Protein AF-A0A1I5SCA5-F1 (afdb_monomer)

Solvent-accessible surface area (backbone atoms only — not comparable to full-atom values): 15812 Å² total; per-residue (Å²): 121,38,70,79,54,77,90,58,50,57,55,43,72,54,72,35,54,29,34,44,37,32,45,42,98,88,68,48,79,46,74,46,78,41,64,48,38,68,60,88,77,27,44,28,36,71,48,45,63,88,39,69,65,47,54,22,43,76,77,39,38,58,36,37,37,44,32,44,37,82,78,40,80,73,24,34,42,39,35,38,28,34,55,79,47,76,39,56,78,64,22,67,62,51,41,18,55,48,24,32,65,67,71,69,34,81,59,53,85,83,76,57,94,88,70,49,47,26,33,41,32,26,43,34,60,42,66,48,71,42,61,81,68,89,81,68,89,81,63,86,66,78,43,66,64,43,56,48,38,32,50,50,39,52,52,51,50,54,49,40,53,46,24,56,55,72,60,36,54,69,68,32,52,61,44,40,29,72,74,17,35,41,34,25,86,48,53,55,92,88,50,69,54,64,37,66,19,40,67,49,50,41,65,34,48,68,55,31,62,78,40,35,46,56,72,49,73,44,79,72,44,81,44,80,51,95,52,36,37,34,38,40,34,39,32,32,42,33,32,25,27,61,92,75,67,40,69,32,75,44,57,37,38,38,42,41,32,38,53,99,90,22,34,44,34,40,34,46,44,48,53,54,66,55,49,31,59,50,52,70,35,67,69,53,42,29,71,32,44,63,50,77,90,131

Mean predicted aligned error: 13.61 Å

Structure (mmCIF, N/CA/C/O backbone):
data_AF-A0A1I5SCA5-F1
#
_entry.id   AF-A0A1I5SCA5-F1
#
loop_
_atom_site.group_PDB
_atom_site.id
_atom_site.type_symbol
_atom_site.label_atom_id
_atom_site.label_alt_id
_atom_site.label_comp_id
_atom_site.label_asym_id
_atom_site.label_entity_id
_atom_site.label_seq_id
_atom_site.pdbx_PDB_ins_code
_atom_site.Cartn_x
_atom_site.Cartn_y
_atom_site.Cartn_z
_atom_site.occupancy
_atom_site.B_iso_or_equiv
_atom_site.auth_seq_id
_atom_site.auth_comp_id
_atom_site.auth_asym_id
_atom_site.auth_atom_id
_atom_site.pdbx_PDB_model_num
ATOM 1 N N . MET A 1 1 ? -29.541 -2.256 27.639 1.00 68.44 1 MET A N 1
ATOM 2 C CA . MET A 1 1 ? -28.320 -2.692 26.936 1.00 68.44 1 MET A CA 1
ATOM 3 C C . MET A 1 1 ? -28.472 -2.230 25.507 1.00 68.44 1 MET A C 1
ATOM 5 O O . MET A 1 1 ? -29.533 -2.470 24.946 1.00 68.44 1 MET A O 1
ATOM 9 N N . ALA A 1 2 ? -27.498 -1.493 24.984 1.00 86.50 2 ALA A N 1
ATOM 10 C CA . ALA A 1 2 ? -27.467 -1.186 23.560 1.00 86.50 2 ALA A CA 1
ATOM 11 C C . ALA A 1 2 ? -26.870 -2.394 22.829 1.00 86.50 2 ALA A C 1
ATOM 13 O O . ALA A 1 2 ? -25.982 -3.054 23.367 1.00 86.50 2 ALA A O 1
ATOM 14 N N . THR A 1 3 ? -27.375 -2.701 21.643 1.00 91.69 3 THR A N 1
ATOM 15 C CA . THR A 1 3 ? -26.833 -3.756 20.784 1.00 91.69 3 THR A CA 1
ATOM 16 C C . THR A 1 3 ? -25.873 -3.146 19.773 1.00 91.69 3 THR A C 1
ATOM 18 O O . THR A 1 3 ? -25.995 -1.974 19.410 1.00 91.69 3 THR A O 1
ATOM 21 N N . ILE A 1 4 ? -24.890 -3.929 19.336 1.00 95.62 4 ILE A N 1
ATOM 22 C CA . ILE A 1 4 ? -24.074 -3.558 18.181 1.00 95.62 4 ILE A CA 1
ATOM 23 C C . ILE A 1 4 ? -24.949 -3.740 16.933 1.00 95.62 4 ILE A C 1
ATOM 25 O O . ILE A 1 4 ? -25.467 -4.845 16.762 1.00 95.62 4 ILE A O 1
ATOM 29 N N . PRO A 1 5 ? -25.139 -2.706 16.090 1.00 93.50 5 PRO A N 1
ATOM 30 C CA . PRO A 1 5 ? -25.879 -2.840 14.838 1.00 93.50 5 PRO A CA 1
ATOM 31 C C . PRO A 1 5 ? -25.279 -3.931 13.954 1.00 93.50 5 PRO A C 1
ATOM 33 O O . PRO A 1 5 ? -24.052 -4.051 13.887 1.00 93.50 5 PRO A O 1
ATOM 36 N N . ASP A 1 6 ? -26.121 -4.695 13.259 1.00 91.62 6 ASP A N 1
ATOM 37 C CA . ASP A 1 6 ? -25.667 -5.788 12.394 1.00 91.62 6 ASP A CA 1
ATOM 38 C C . ASP A 1 6 ? -24.714 -5.280 11.307 1.00 91.62 6 ASP A C 1
ATOM 40 O O . ASP A 1 6 ? -23.665 -5.888 11.082 1.00 91.62 6 ASP A O 1
ATOM 44 N N . GLU A 1 7 ? -24.992 -4.107 10.721 1.00 90.00 7 GLU A N 1
ATOM 45 C CA . GLU A 1 7 ? -24.097 -3.484 9.744 1.00 90.00 7 GLU A CA 1
ATOM 46 C C . GLU A 1 7 ? -22.702 -3.156 10.301 1.00 90.00 7 GLU A C 1
ATOM 48 O O . GLU A 1 7 ? -21.738 -3.137 9.539 1.00 90.00 7 GLU A O 1
ATOM 53 N N . ALA A 1 8 ? -22.553 -2.965 11.615 1.00 93.19 8 ALA A N 1
ATOM 54 C CA . ALA A 1 8 ? -21.287 -2.623 12.262 1.00 93.19 8 ALA A CA 1
ATOM 55 C C . ALA A 1 8 ? -20.494 -3.850 12.747 1.00 93.19 8 ALA A C 1
ATOM 57 O O . ALA A 1 8 ? -19.336 -3.715 13.153 1.00 93.19 8 ALA A O 1
ATOM 58 N N . ARG A 1 9 ? -21.086 -5.056 12.731 1.00 93.88 9 ARG A N 1
ATOM 59 C CA . ARG A 1 9 ? -20.446 -6.272 13.274 1.00 93.88 9 ARG A CA 1
ATOM 60 C C . ARG A 1 9 ? -19.176 -6.661 12.522 1.00 93.88 9 ARG A C 1
ATOM 62 O O . ARG A 1 9 ? -18.238 -7.154 13.146 1.00 93.88 9 ARG A O 1
ATOM 69 N N . HIS A 1 10 ? -19.102 -6.356 11.226 1.00 91.81 10 HIS A N 1
ATOM 70 C CA . HIS A 1 10 ? -17.929 -6.647 10.397 1.00 91.81 10 HIS A CA 1
ATOM 71 C C . HIS A 1 10 ? -16.639 -5.984 10.921 1.00 91.81 10 HIS A C 1
ATOM 73 O O . HIS A 1 10 ? -15.555 -6.542 10.756 1.00 91.81 10 HIS A O 1
ATOM 79 N N . LEU A 1 11 ? -16.742 -4.848 11.628 1.00 93.38 11 LEU A N 1
ATOM 80 C CA . LEU A 1 11 ? -15.593 -4.172 12.245 1.00 93.38 11 LEU A CA 1
ATOM 81 C C . LEU A 1 11 ? -14.925 -5.026 13.338 1.00 93.38 11 LEU A C 1
ATOM 83 O O . LEU A 1 11 ? -13.740 -4.878 13.621 1.00 93.38 11 LEU A O 1
ATOM 87 N N . PHE A 1 12 ? -15.671 -5.950 13.951 1.00 95.50 12 PHE A N 1
ATOM 88 C CA . PHE A 1 12 ? -15.136 -6.899 14.927 1.00 95.50 12 PHE A CA 1
ATOM 89 C C . PHE A 1 12 ? -14.616 -8.183 14.287 1.00 95.50 12 PHE A C 1
ATOM 91 O O . PHE A 1 12 ? -13.949 -8.950 14.975 1.00 95.50 12 PHE A O 1
ATOM 98 N N . GLU A 1 13 ? -14.930 -8.450 13.020 1.00 91.31 13 GLU A N 1
ATOM 99 C CA . GLU A 1 13 ? -14.493 -9.634 12.265 1.00 91.31 13 GLU A CA 1
ATOM 100 C C . GLU A 1 13 ? -13.224 -9.353 11.452 1.00 91.31 13 GLU A C 1
ATOM 102 O O . GLU A 1 13 ? -12.434 -10.262 11.191 1.00 91.31 13 GLU A O 1
ATOM 107 N N . GLY A 1 14 ? -13.012 -8.086 11.091 1.00 87.69 14 GLY A N 1
ATOM 108 C CA . GLY A 1 14 ? -11.823 -7.607 10.408 1.00 87.69 14 GLY A CA 1
ATOM 109 C C . GLY A 1 14 ? -10.576 -7.511 11.295 1.00 87.69 14 GLY A C 1
ATOM 110 O O . GLY A 1 14 ? -10.443 -8.121 12.362 1.00 87.69 14 GLY A O 1
ATOM 111 N N . ARG A 1 15 ? -9.620 -6.715 10.808 1.00 92.19 15 ARG A N 1
ATOM 112 C CA . ARG A 1 15 ? -8.352 -6.398 11.490 1.00 92.19 15 ARG A CA 1
ATOM 113 C C . ARG A 1 15 ? -8.323 -4.960 12.005 1.00 92.19 15 ARG A C 1
ATOM 115 O O . ARG A 1 15 ? -7.248 -4.402 12.220 1.00 92.19 15 ARG A O 1
ATOM 122 N N . ASP A 1 16 ? -9.497 -4.374 12.204 1.00 92.00 16 ASP A N 1
ATOM 123 C CA . ASP A 1 16 ? -9.632 -3.019 12.712 1.00 92.00 16 ASP A CA 1
ATOM 124 C C . ASP A 1 16 ? -9.203 -2.959 14.178 1.00 92.00 16 ASP A C 1
ATOM 126 O O . ASP A 1 16 ? -9.475 -3.857 14.985 1.00 92.00 16 ASP A O 1
ATOM 130 N N . PHE A 1 17 ? -8.467 -1.906 14.521 1.00 96.12 17 PHE A N 1
ATOM 131 C CA . PHE A 1 17 ? -8.053 -1.647 15.892 1.00 96.12 17 PHE A CA 1
ATOM 132 C C . PHE A 1 17 ? -9.093 -0.772 16.578 1.00 96.12 17 PHE A C 1
ATOM 134 O O . PHE A 1 17 ? -9.563 0.222 16.023 1.00 96.12 17 PHE A O 1
ATOM 141 N N . ALA A 1 18 ? -9.380 -1.095 17.834 1.00 97.62 18 ALA A N 1
ATOM 142 C CA . ALA A 1 18 ? -10.150 -0.220 18.699 1.00 97.62 18 ALA A CA 1
ATOM 143 C C . ALA A 1 18 ? -9.234 0.525 19.666 1.00 97.62 18 ALA A C 1
ATOM 145 O O . ALA A 1 18 ? -8.185 0.031 20.076 1.00 97.62 18 ALA A O 1
ATOM 146 N N . HIS A 1 19 ? -9.666 1.703 20.088 1.00 98.31 19 HIS A N 1
ATOM 147 C CA . HIS A 1 19 ? -9.048 2.490 21.141 1.00 98.31 19 HIS A CA 1
ATOM 148 C C . HIS A 1 19 ? -9.942 2.430 22.366 1.00 98.31 19 HIS A C 1
ATOM 150 O O . HIS A 1 19 ? -11.102 2.829 22.308 1.00 98.31 19 HIS A O 1
ATOM 156 N N . VAL A 1 20 ? -9.394 1.943 23.474 1.00 98.38 20 VAL A N 1
ATOM 157 C CA . VAL A 1 20 ? -10.107 1.846 24.747 1.00 98.38 20 VAL A CA 1
ATOM 158 C C . VAL A 1 20 ? -9.651 2.983 25.646 1.00 98.38 20 VAL A C 1
ATOM 160 O O . VAL A 1 20 ? -8.456 3.108 25.931 1.00 98.38 20 VAL A O 1
ATOM 163 N N . ALA A 1 21 ? -10.610 3.794 26.083 1.00 98.50 21 ALA A N 1
ATOM 164 C CA . ALA A 1 21 ? -10.439 4.858 27.054 1.00 98.50 21 ALA A CA 1
ATOM 165 C C . ALA A 1 21 ? -10.917 4.395 28.438 1.00 98.50 21 ALA A C 1
ATOM 167 O O . ALA A 1 21 ? -12.042 3.920 28.592 1.00 98.50 21 ALA A O 1
ATOM 168 N N . THR A 1 22 ? -10.053 4.548 29.440 1.00 98.44 22 THR A N 1
ATOM 169 C CA . THR A 1 22 ? -10.298 4.209 30.849 1.00 98.44 22 THR A CA 1
ATOM 170 C C . THR A 1 22 ? -9.991 5.407 31.746 1.00 98.44 22 THR A C 1
ATOM 172 O O . THR A 1 22 ? -9.340 6.363 31.316 1.00 98.44 22 THR A O 1
ATOM 175 N N . VAL A 1 23 ? -10.446 5.369 32.999 1.00 98.12 23 VAL A N 1
ATOM 176 C CA . VAL A 1 23 ? -10.264 6.466 33.963 1.00 98.12 23 VAL A CA 1
ATOM 177 C C . VAL A 1 23 ? -9.224 6.077 35.013 1.00 98.12 23 VAL A C 1
ATOM 179 O O . VAL A 1 23 ? -9.366 5.066 35.697 1.00 98.12 23 VAL A O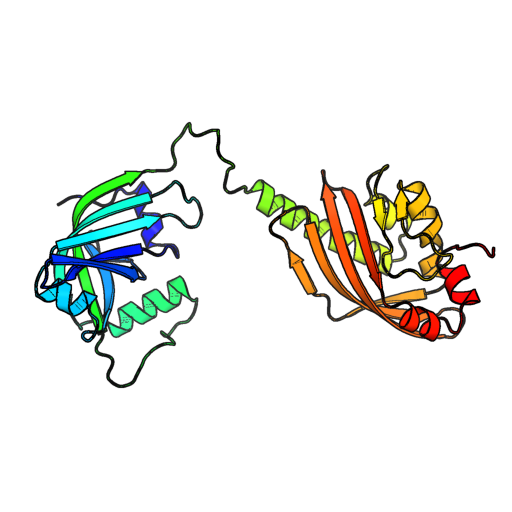 1
ATOM 182 N N . ASN A 1 24 ? -8.172 6.883 35.146 1.00 97.50 24 ASN A N 1
ATOM 183 C CA . ASN A 1 24 ? -7.164 6.737 36.193 1.00 97.50 24 ASN A CA 1
ATOM 184 C C . ASN A 1 24 ? -7.744 7.119 37.572 1.00 97.50 24 ASN A C 1
ATOM 186 O O . ASN A 1 24 ? -8.685 7.911 37.638 1.00 97.50 24 ASN A O 1
ATOM 190 N N . PRO A 1 25 ? -7.140 6.677 38.695 1.00 95.75 25 PRO A N 1
ATOM 191 C CA . PRO A 1 25 ? -7.613 7.025 40.043 1.00 95.75 25 PRO A CA 1
ATOM 192 C C . PRO A 1 25 ? -7.716 8.532 40.335 1.00 95.75 25 PRO A C 1
ATOM 194 O O . PRO A 1 25 ? -8.525 8.945 41.157 1.00 95.75 25 PRO A O 1
ATOM 197 N N . ASN A 1 26 ? -6.917 9.363 39.657 1.00 95.75 26 ASN A N 1
ATOM 198 C CA . ASN A 1 26 ? -6.959 10.825 39.776 1.00 95.75 26 ASN A CA 1
ATOM 199 C C . ASN A 1 26 ? -7.998 11.497 38.850 1.00 95.75 26 ASN A C 1
ATOM 201 O O . ASN A 1 26 ? -7.986 12.717 38.717 1.00 95.75 26 ASN A O 1
ATOM 205 N N . GLY A 1 27 ? -8.839 10.719 38.162 1.00 96.00 27 GLY A N 1
ATOM 206 C CA . GLY A 1 27 ? -9.860 11.199 37.226 1.00 96.00 27 GLY A CA 1
ATOM 207 C C . GLY A 1 27 ? -9.367 11.482 35.802 1.00 96.00 27 GLY A C 1
ATOM 208 O O . GLY A 1 27 ? -10.191 11.698 34.917 1.00 96.00 27 GLY A O 1
ATOM 209 N N . SER A 1 28 ? -8.055 11.459 35.538 1.00 96.75 28 SER A N 1
ATOM 210 C CA . SER A 1 28 ? -7.531 11.634 34.173 1.00 96.75 28 SER A CA 1
ATOM 211 C C . SER A 1 28 ? -7.851 10.435 33.276 1.00 96.75 28 SER A C 1
ATOM 213 O O . SER A 1 28 ? -7.973 9.305 33.745 1.00 96.75 28 SER A O 1
ATOM 215 N N . THR A 1 29 ? -7.958 10.663 31.969 1.00 96.88 29 THR A N 1
ATOM 216 C CA . THR A 1 29 ? -8.239 9.601 30.995 1.00 96.88 29 THR A CA 1
ATOM 217 C C . THR A 1 29 ? -6.949 8.958 30.493 1.00 96.88 29 THR A C 1
ATOM 219 O O . THR A 1 29 ? -5.974 9.642 30.189 1.00 96.88 29 THR A O 1
ATOM 222 N N . GLN A 1 30 ? -6.955 7.634 30.362 1.00 97.75 30 GLN A N 1
ATOM 223 C CA . GLN A 1 30 ? -5.922 6.857 29.685 1.00 97.75 30 GLN A CA 1
ATOM 224 C C . GLN A 1 30 ? -6.537 6.211 28.448 1.00 97.75 30 GLN A C 1
ATOM 226 O O . GLN A 1 30 ? -7.591 5.592 28.544 1.00 97.75 30 GLN A O 1
ATOM 231 N N . VAL A 1 31 ? -5.879 6.337 27.296 1.00 98.25 31 VAL A N 1
ATOM 232 C CA . VAL A 1 31 ? -6.328 5.726 26.038 1.00 98.25 31 VAL A CA 1
ATOM 233 C C . VAL A 1 31 ? -5.239 4.803 25.517 1.00 98.25 31 VAL A C 1
ATOM 235 O O . VAL A 1 31 ? -4.051 5.107 25.622 1.00 98.25 31 VAL A O 1
ATOM 238 N N . SER A 1 32 ? -5.627 3.651 24.977 1.00 97.44 32 SER A N 1
ATOM 239 C CA . SER A 1 32 ? -4.681 2.735 24.335 1.00 97.44 32 SER A CA 1
ATOM 240 C C . SER A 1 32 ? -5.349 1.866 23.269 1.00 97.44 32 SER A C 1
ATOM 242 O O . SER A 1 32 ? -6.500 1.470 23.469 1.00 97.44 32 SER A O 1
ATOM 244 N N . PRO A 1 33 ? -4.638 1.529 22.177 1.00 97.50 33 PRO A N 1
ATOM 245 C CA . PRO A 1 33 ? -5.155 0.624 21.157 1.00 97.50 33 PRO A CA 1
ATOM 246 C C . PRO A 1 33 ? -5.242 -0.821 21.677 1.00 97.50 33 PRO A C 1
ATOM 248 O O . PRO A 1 33 ? -4.469 -1.228 22.556 1.00 97.50 33 PRO A O 1
ATOM 251 N N . VAL A 1 34 ? -6.191 -1.589 21.139 1.00 97.62 34 VAL A N 1
ATOM 252 C CA . VAL A 1 34 ? -6.426 -3.012 21.418 1.00 97.62 34 VAL A CA 1
ATOM 253 C C . VAL A 1 34 ? -6.919 -3.745 20.168 1.00 97.62 34 VAL A C 1
ATOM 255 O O . VAL A 1 34 ? -7.531 -3.155 19.277 1.00 97.62 34 VAL A O 1
ATOM 258 N N . TRP A 1 35 ? -6.701 -5.057 20.149 1.00 98.00 35 TRP A N 1
ATOM 259 C CA . TRP A 1 35 ? -7.487 -5.984 19.335 1.00 98.00 35 TRP A CA 1
ATOM 260 C C . TRP A 1 35 ? -8.809 -6.278 20.037 1.00 98.00 35 TRP A C 1
ATOM 262 O O . TRP A 1 35 ? -8.826 -6.430 21.261 1.00 98.00 35 TRP A O 1
ATOM 272 N N . ILE A 1 36 ? -9.902 -6.348 19.282 1.00 97.56 36 ILE A N 1
ATOM 273 C CA . ILE A 1 36 ? -11.258 -6.342 19.842 1.00 97.56 36 ILE A CA 1
ATOM 274 C C . ILE A 1 36 ? -12.158 -7.349 19.141 1.00 97.56 36 ILE A C 1
ATOM 276 O O . ILE A 1 36 ? -12.110 -7.466 17.929 1.00 97.56 36 ILE A O 1
ATOM 280 N N . ALA A 1 37 ? -13.001 -8.068 19.865 1.00 97.44 37 ALA A N 1
ATOM 281 C CA . ALA A 1 37 ? -13.933 -9.035 19.291 1.00 97.44 37 ALA A CA 1
ATOM 282 C C . ALA A 1 37 ? -15.314 -8.925 19.947 1.00 97.44 37 ALA A C 1
ATOM 284 O O . ALA A 1 37 ? -15.534 -8.081 20.821 1.00 97.44 37 ALA A O 1
ATOM 285 N N . LEU A 1 38 ? -16.232 -9.791 19.520 1.00 96.81 38 LEU A N 1
ATOM 286 C CA . LEU A 1 38 ? -17.532 -9.990 20.151 1.00 96.81 38 LEU A CA 1
ATOM 287 C C . LEU A 1 38 ? -17.603 -11.381 20.791 1.00 96.81 38 LEU A C 1
ATOM 289 O O . LEU A 1 38 ? -17.150 -12.360 20.203 1.00 96.81 38 LEU A O 1
ATOM 293 N N . ASP A 1 39 ? -18.204 -11.446 21.976 1.00 95.31 39 ASP A N 1
ATOM 294 C CA . ASP A 1 39 ? -18.666 -12.665 22.649 1.00 95.31 39 ASP A CA 1
ATOM 295 C C . ASP A 1 39 ? -20.189 -12.539 22.813 1.00 95.31 39 ASP A C 1
ATOM 297 O O . ASP A 1 39 ? -20.684 -11.859 23.718 1.00 95.31 39 ASP A O 1
ATOM 301 N N . GLY A 1 40 ? -20.936 -13.074 21.842 1.00 92.75 40 GLY A N 1
ATOM 302 C CA . GLY A 1 40 ? -22.363 -12.788 21.676 1.00 92.75 40 GLY A CA 1
ATOM 303 C C . GLY A 1 40 ? -22.613 -11.300 21.395 1.00 92.75 40 GLY A C 1
ATOM 304 O O . GLY A 1 40 ? -22.251 -10.793 20.328 1.00 92.75 40 GLY A O 1
ATOM 305 N N . ASP A 1 41 ? -23.214 -10.619 22.374 1.00 92.25 41 ASP A N 1
ATOM 306 C CA . ASP A 1 41 ? -23.489 -9.173 22.361 1.00 92.25 41 ASP A CA 1
ATOM 307 C C . ASP A 1 41 ? -22.518 -8.361 23.239 1.00 92.25 41 ASP A C 1
ATOM 309 O O . ASP A 1 41 ? -22.651 -7.140 23.370 1.00 92.25 41 ASP A O 1
ATOM 313 N N . LEU A 1 42 ? -21.553 -9.027 23.880 1.00 97.50 42 LEU A N 1
ATOM 314 C CA . LEU A 1 42 ? -20.522 -8.368 24.670 1.00 97.50 42 LEU A CA 1
ATOM 315 C C . LEU A 1 42 ? -19.333 -8.019 23.786 1.00 97.50 42 LEU A C 1
ATOM 317 O O . LEU A 1 42 ? -18.867 -8.823 22.981 1.00 97.50 42 LEU A O 1
ATOM 321 N N . VAL A 1 43 ? -18.801 -6.822 23.992 1.00 98.12 43 VAL A N 1
ATOM 322 C CA . VAL A 1 43 ? -17.546 -6.400 23.379 1.00 98.12 43 VAL A CA 1
ATOM 323 C C . VAL A 1 43 ? -16.402 -6.898 24.246 1.00 98.12 43 VAL A C 1
ATOM 325 O O . VAL A 1 43 ? -16.399 -6.661 25.455 1.00 98.12 43 VAL A O 1
ATOM 328 N N . VAL A 1 44 ? -15.430 -7.581 23.646 1.00 98.19 44 VAL A N 1
ATOM 329 C CA . VAL A 1 44 ? -14.326 -8.193 24.387 1.00 98.19 44 VAL A CA 1
ATOM 330 C C . VAL A 1 44 ? -12.968 -7.760 23.864 1.00 98.19 44 VAL A C 1
ATOM 332 O O . VAL A 1 44 ? -12.755 -7.619 22.662 1.00 98.19 44 VAL A O 1
ATOM 335 N N . PHE A 1 45 ? -12.018 -7.585 24.776 1.00 98.38 45 PHE A N 1
ATOM 336 C CA . PHE A 1 45 ? -10.605 -7.483 24.426 1.00 98.38 45 PHE A CA 1
ATOM 337 C C . PHE A 1 45 ? -9.749 -8.249 25.433 1.00 98.38 45 PHE A C 1
ATOM 339 O O . PHE A 1 45 ? -10.124 -8.426 26.593 1.00 98.38 45 PHE A O 1
ATOM 346 N N . ASN A 1 46 ? -8.580 -8.696 24.981 1.00 97.88 46 ASN A N 1
ATOM 347 C CA . ASN A 1 46 ? -7.616 -9.415 25.804 1.00 97.88 46 ASN A CA 1
ATOM 348 C C . ASN A 1 46 ? -6.490 -8.474 26.266 1.00 97.88 46 ASN A C 1
ATOM 350 O O . ASN A 1 46 ? -6.015 -7.632 25.500 1.00 97.88 46 ASN A O 1
ATOM 354 N N . THR A 1 47 ? -6.069 -8.585 27.524 1.00 96.88 47 THR A N 1
ATOM 355 C CA . THR A 1 47 ? -5.047 -7.724 28.143 1.00 96.88 47 THR A CA 1
ATOM 356 C C . THR A 1 47 ? -4.326 -8.457 29.275 1.00 96.88 47 THR A C 1
ATOM 358 O O . THR A 1 47 ? -4.732 -9.547 29.653 1.00 96.88 47 THR A O 1
ATOM 361 N N . ASN A 1 48 ? -3.285 -7.854 29.856 1.00 96.00 48 ASN A N 1
ATOM 362 C CA . ASN A 1 48 ? -2.566 -8.410 31.011 1.00 96.00 48 ASN A CA 1
ATOM 363 C C . ASN A 1 48 ? -2.983 -7.719 32.323 1.00 96.00 48 ASN A C 1
ATOM 365 O O . ASN A 1 48 ? -3.204 -6.504 32.340 1.00 96.00 48 ASN A O 1
ATOM 369 N N . GLU A 1 49 ? -3.000 -8.454 33.439 1.00 92.94 49 GLU A N 1
ATOM 370 C CA . GLU A 1 49 ? -3.343 -7.953 34.790 1.00 92.94 49 GLU A CA 1
ATOM 371 C C . GLU A 1 49 ? -2.499 -6.754 35.249 1.00 92.94 49 GLU A C 1
ATOM 373 O O . GLU A 1 49 ? -2.980 -5.844 35.923 1.00 92.94 49 GLU A O 1
ATOM 378 N N . GLY A 1 50 ? -1.223 -6.715 34.857 1.00 89.56 50 GLY A N 1
ATOM 379 C CA . GLY A 1 50 ? -0.286 -5.680 35.299 1.00 89.56 50 GLY A CA 1
ATOM 380 C C . GLY A 1 50 ? -0.498 -4.294 34.678 1.00 89.56 50 GLY A C 1
ATOM 381 O O . GLY A 1 50 ? 0.065 -3.315 35.180 1.00 89.56 50 GLY A O 1
ATOM 382 N N . LEU A 1 51 ? -1.284 -4.187 33.599 1.00 94.38 51 LEU A N 1
ATOM 383 C CA . LEU A 1 51 ? -1.406 -2.956 32.815 1.00 94.38 51 LEU A CA 1
ATOM 384 C C . LEU A 1 51 ? -2.307 -1.911 33.484 1.00 94.38 51 LEU A C 1
ATOM 386 O O . LEU A 1 51 ? -3.274 -2.233 34.171 1.00 94.38 51 LEU A O 1
ATOM 390 N N . VAL A 1 52 ? -2.012 -0.633 33.220 1.00 96.25 52 VAL A N 1
ATOM 391 C CA . VAL A 1 52 ? -2.768 0.516 33.755 1.00 96.25 52 VAL A CA 1
ATOM 392 C C . VAL A 1 52 ? -4.260 0.395 33.445 1.00 96.25 52 VAL A C 1
ATOM 394 O O . VAL A 1 52 ? -5.068 0.506 34.358 1.00 96.25 52 VAL A O 1
ATOM 397 N N . LYS A 1 53 ? -4.627 0.071 32.196 1.00 96.38 53 LYS A N 1
ATOM 398 C CA . LYS A 1 53 ? -6.033 -0.105 31.793 1.00 96.38 53 LYS 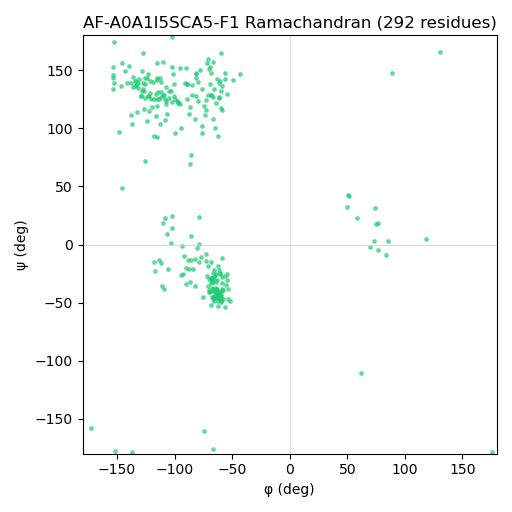A CA 1
ATOM 399 C C . LYS A 1 53 ? -6.750 -1.180 32.619 1.00 96.38 53 LYS A C 1
ATOM 401 O O . LYS A 1 53 ? -7.886 -0.984 33.020 1.00 96.38 53 LYS A O 1
ATOM 406 N N . THR A 1 54 ? -6.071 -2.284 32.929 1.00 96.69 54 THR A N 1
ATOM 407 C CA . THR A 1 54 ? -6.625 -3.399 33.708 1.00 96.69 54 THR A CA 1
ATOM 408 C C . THR A 1 54 ? -6.891 -2.967 35.149 1.00 96.69 54 THR A C 1
ATOM 410 O O . THR A 1 54 ? -7.981 -3.179 35.673 1.00 96.69 54 THR A O 1
ATOM 413 N N . LYS A 1 55 ? -5.933 -2.262 35.763 1.00 96.69 55 LYS A N 1
ATOM 414 C CA . LYS A 1 55 ? -6.088 -1.676 37.104 1.00 96.69 55 LYS A CA 1
ATOM 415 C C . LYS A 1 55 ? -7.190 -0.615 37.146 1.00 96.69 55 LYS A C 1
ATOM 417 O O . LYS A 1 55 ? -7.972 -0.596 38.091 1.00 96.69 55 LYS A O 1
ATOM 422 N N . ASN A 1 56 ? -7.268 0.237 36.124 1.00 98.00 56 ASN A N 1
ATOM 423 C CA . ASN A 1 56 ? -8.316 1.247 35.994 1.00 98.00 56 ASN A CA 1
ATOM 424 C C . ASN A 1 56 ? -9.698 0.589 35.945 1.00 98.00 56 ASN A C 1
ATOM 426 O O . ASN A 1 56 ? -10.557 0.955 36.736 1.00 98.00 56 ASN A O 1
ATOM 430 N N . LEU A 1 57 ? -9.878 -0.431 35.102 1.00 97.81 57 LEU A N 1
ATOM 431 C CA . LEU A 1 57 ? -11.164 -1.113 34.917 1.00 97.81 57 LEU A CA 1
ATOM 432 C C . LEU A 1 57 ? -11.632 -1.905 36.144 1.00 97.81 57 LEU A C 1
ATOM 434 O O . LEU A 1 57 ? -12.832 -2.015 36.379 1.00 97.81 57 LEU A O 1
ATOM 438 N N . ARG A 1 58 ? -10.700 -2.408 36.964 1.00 95.50 58 ARG A N 1
ATOM 439 C CA . ARG A 1 58 ? -11.033 -3.027 38.258 1.00 95.50 58 ARG A CA 1
ATOM 440 C C . ARG A 1 58 ? -11.578 -2.018 39.274 1.00 95.50 58 ARG A C 1
ATOM 442 O O . ARG A 1 58 ? -12.402 -2.389 40.102 1.00 95.50 58 ARG A O 1
ATOM 449 N N . ASN A 1 59 ? -11.123 -0.765 39.218 1.00 95.75 59 ASN A N 1
ATOM 450 C CA . ASN A 1 59 ? -11.556 0.299 40.131 1.00 95.75 59 ASN A CA 1
ATOM 451 C C . ASN A 1 59 ? -12.775 1.072 39.608 1.00 95.75 59 ASN A C 1
ATOM 453 O O . ASN A 1 59 ? -13.599 1.532 40.393 1.00 95.75 59 ASN A O 1
ATOM 457 N N . ASN A 1 60 ? -12.871 1.240 38.291 1.00 97.56 60 ASN A N 1
ATOM 458 C CA . ASN A 1 60 ? -13.958 1.925 37.616 1.00 97.56 60 ASN A CA 1
ATOM 459 C C . ASN A 1 60 ? -14.352 1.131 36.358 1.00 97.56 60 ASN A C 1
ATOM 461 O O . ASN A 1 60 ? -13.573 1.106 35.405 1.00 97.56 60 ASN A O 1
ATOM 465 N N . PRO A 1 61 ? -15.548 0.515 36.321 1.00 97.88 61 PRO A N 1
ATOM 466 C CA . PRO A 1 61 ? -15.968 -0.299 35.186 1.00 97.88 61 PRO A CA 1
ATOM 467 C C . PRO A 1 61 ? -16.320 0.528 33.941 1.00 97.88 61 PRO A C 1
ATOM 469 O O . PRO A 1 61 ? -16.570 -0.068 32.894 1.00 97.88 61 PRO A O 1
ATOM 472 N N . ASP A 1 62 ? -16.377 1.861 34.034 1.00 98.12 62 ASP A N 1
ATOM 473 C CA . ASP A 1 62 ? -16.720 2.733 32.912 1.00 98.12 62 ASP A CA 1
ATOM 474 C C . ASP A 1 62 ? -15.632 2.721 31.841 1.00 98.12 62 ASP A C 1
ATOM 476 O O . ASP A 1 62 ? -14.447 2.956 32.102 1.00 98.12 62 ASP A O 1
ATOM 480 N N . VAL A 1 63 ? -16.060 2.478 30.605 1.00 98.38 63 VAL A N 1
ATOM 481 C CA . VAL A 1 63 ? -15.172 2.376 29.454 1.00 98.38 63 VAL A CA 1
ATOM 482 C C . VAL A 1 63 ? -15.808 3.015 28.228 1.00 98.38 63 VAL A C 1
ATOM 484 O O . VAL A 1 63 ? -17.001 2.851 27.959 1.00 98.38 63 VAL A O 1
ATOM 487 N N . ALA A 1 64 ? -14.995 3.739 27.464 1.00 98.56 64 ALA A N 1
ATOM 488 C CA . ALA A 1 64 ? -15.367 4.205 26.136 1.00 98.56 64 ALA A CA 1
ATOM 489 C C . ALA A 1 64 ? -14.465 3.558 25.083 1.00 98.56 64 ALA A C 1
ATOM 491 O O . ALA A 1 64 ? -13.275 3.343 25.316 1.00 98.56 64 ALA A O 1
ATOM 492 N N . ILE A 1 65 ? -15.040 3.237 23.930 1.00 98.50 65 ILE A N 1
ATOM 493 C CA . ILE A 1 65 ? -14.364 2.579 22.817 1.00 98.50 65 ILE A CA 1
ATOM 494 C C . ILE A 1 65 ? -14.601 3.405 21.560 1.00 98.50 65 ILE A C 1
ATOM 496 O O . ILE A 1 65 ? -15.731 3.807 21.285 1.00 98.50 65 ILE A O 1
ATOM 500 N N . SER A 1 66 ? -13.535 3.637 20.803 1.00 97.69 66 SER A N 1
ATOM 501 C CA . SER A 1 66 ? -13.596 4.194 19.454 1.00 97.69 66 SER A CA 1
ATOM 502 C C . SER A 1 66 ? -12.945 3.226 18.480 1.00 97.69 66 SER A C 1
ATOM 504 O O . SER A 1 66 ? -11.811 2.794 18.700 1.00 97.69 66 SER A O 1
ATOM 506 N N . MET A 1 67 ? -13.659 2.882 17.418 1.00 96.44 67 MET A N 1
ATOM 507 C CA . MET A 1 67 ? -13.175 2.033 16.340 1.00 96.44 67 MET A CA 1
ATOM 508 C C . MET A 1 67 ? -13.507 2.693 15.006 1.00 96.44 67 MET A C 1
ATOM 510 O O . MET A 1 67 ? -14.584 3.264 14.842 1.00 96.44 67 MET A O 1
ATOM 514 N N . ILE A 1 68 ? -12.563 2.637 14.075 1.00 93.25 68 ILE A N 1
ATOM 515 C CA . ILE A 1 68 ? -12.684 3.182 12.722 1.00 93.25 68 ILE A CA 1
ATOM 516 C C . ILE A 1 68 ? -12.331 2.050 11.762 1.00 93.25 68 ILE A C 1
ATOM 518 O O . ILE A 1 68 ? -11.392 1.301 12.040 1.00 93.25 68 ILE A O 1
ATOM 522 N N . SER A 1 69 ? -13.068 1.927 10.658 1.00 88.50 69 SER A N 1
ATOM 523 C CA . SER A 1 69 ? -12.727 0.956 9.619 1.00 88.50 69 SER A CA 1
ATOM 524 C C . SER A 1 69 ? -11.428 1.357 8.923 1.00 88.50 69 SER A C 1
ATOM 526 O O . SER A 1 69 ? -11.285 2.471 8.422 1.00 88.50 69 SER A O 1
ATOM 528 N N . HIS A 1 70 ? -10.483 0.429 8.827 1.00 82.25 70 HIS A N 1
ATOM 529 C CA . HIS A 1 70 ? -9.269 0.585 8.035 1.00 82.25 70 HIS A CA 1
ATOM 530 C C . HIS A 1 70 ? -9.580 0.677 6.533 1.00 82.25 70 HIS A C 1
ATOM 532 O O . HIS A 1 70 ? -8.817 1.279 5.784 1.00 82.25 70 HIS A O 1
ATOM 538 N N . ALA A 1 71 ? -10.683 0.071 6.081 1.00 79.56 71 ALA A N 1
ATOM 539 C CA . ALA A 1 71 ? -11.126 0.133 4.689 1.00 79.56 71 ALA A CA 1
ATOM 540 C C . ALA A 1 71 ? -11.937 1.399 4.379 1.00 79.56 71 ALA A C 1
ATOM 542 O O . ALA A 1 71 ? -12.059 1.776 3.220 1.00 79.56 71 ALA A O 1
ATOM 543 N N . ASN A 1 72 ? -12.516 2.044 5.394 1.00 79.12 72 ASN A N 1
ATOM 544 C CA . ASN A 1 72 ? -13.232 3.302 5.244 1.00 79.12 72 ASN A CA 1
ATOM 545 C C . ASN A 1 72 ? -13.085 4.158 6.515 1.00 79.12 72 ASN A C 1
ATOM 547 O O . ASN A 1 72 ? -13.881 4.008 7.442 1.00 79.12 72 ASN A O 1
ATOM 551 N N . PRO A 1 73 ? -12.136 5.109 6.553 1.00 83.56 73 PRO A N 1
ATOM 552 C CA . PRO A 1 73 ? -11.912 5.959 7.722 1.00 83.56 73 PRO A CA 1
ATOM 553 C C . PRO A 1 73 ? -13.114 6.813 8.174 1.00 83.56 73 PRO A C 1
ATOM 555 O O . PRO A 1 73 ? -13.067 7.397 9.258 1.00 83.56 73 PRO A O 1
ATOM 558 N N . TYR A 1 74 ? -14.175 6.910 7.364 1.00 79.94 74 TYR A N 1
ATOM 559 C CA . TYR A 1 74 ? -15.421 7.606 7.708 1.00 79.94 74 TYR A CA 1
ATOM 560 C C . TYR A 1 74 ? -16.453 6.705 8.388 1.00 79.94 74 TYR A C 1
ATOM 562 O O . TYR A 1 74 ? -17.340 7.211 9.079 1.00 79.94 74 TYR A O 1
ATOM 570 N N . GLU A 1 75 ? -16.322 5.387 8.236 1.00 90.50 75 GLU A N 1
ATOM 571 C CA . GLU A 1 75 ? -17.102 4.429 9.002 1.00 90.50 75 GLU A CA 1
ATOM 572 C C . GLU A 1 75 ? -16.498 4.277 10.400 1.00 90.50 75 GLU A C 1
ATOM 574 O O . GLU A 1 75 ? -15.318 3.953 10.571 1.00 90.50 75 GLU A O 1
ATOM 579 N N . SER A 1 76 ? -17.319 4.517 11.422 1.00 93.06 76 SER A N 1
ATOM 580 C CA . SER A 1 76 ? -16.866 4.483 12.810 1.00 93.06 76 SER A CA 1
ATOM 581 C C . SER A 1 76 ? -17.912 3.914 13.750 1.00 93.06 76 SER A C 1
ATOM 583 O O . SER A 1 76 ? -19.117 4.071 13.559 1.00 93.06 76 SER A O 1
ATOM 585 N N . LEU A 1 77 ? -17.428 3.272 14.807 1.00 96.69 77 LEU A N 1
ATOM 586 C CA . LEU A 1 77 ? -18.237 2.736 15.883 1.00 96.69 77 LEU A CA 1
ATOM 587 C C . LEU A 1 77 ? -17.720 3.274 17.214 1.00 96.69 77 LEU A C 1
ATOM 589 O O . LEU A 1 77 ? -16.590 3.004 17.627 1.00 96.69 77 LEU A O 1
ATOM 593 N N . LEU A 1 78 ? -18.570 4.042 17.886 1.00 97.94 78 LEU A N 1
ATOM 594 C CA . LEU A 1 78 ? -18.308 4.616 19.197 1.00 97.94 78 LEU A CA 1
ATOM 595 C C . LEU A 1 78 ? -19.191 3.921 20.226 1.00 97.94 78 LEU A C 1
ATOM 597 O O . LEU A 1 78 ? -20.408 3.833 20.060 1.00 97.94 78 LEU A O 1
ATOM 601 N N . ILE A 1 79 ? -18.584 3.440 21.304 1.00 98.50 79 ILE A N 1
ATOM 602 C CA . ILE A 1 79 ? -19.285 2.693 22.347 1.00 98.50 79 ILE A CA 1
ATOM 603 C C . ILE A 1 79 ? -18.969 3.319 23.696 1.00 98.50 79 ILE A C 1
ATOM 605 O O . ILE A 1 79 ? -17.811 3.550 24.029 1.00 98.50 79 ILE A O 1
ATOM 609 N N . GLN A 1 80 ? -20.002 3.558 24.494 1.00 98.50 80 GLN A N 1
ATOM 610 C CA . GLN A 1 80 ? -19.877 3.759 25.935 1.00 98.50 80 GLN A CA 1
ATOM 611 C C . GLN A 1 80 ? -20.467 2.527 26.608 1.00 98.50 80 GLN A C 1
ATOM 613 O O . GLN A 1 80 ? -21.580 2.115 26.274 1.00 98.50 80 GLN A O 1
ATOM 618 N N . GLY A 1 81 ? -19.729 1.912 27.523 1.00 98.12 81 GLY A N 1
ATOM 619 C CA . GLY A 1 81 ? -20.154 0.679 28.168 1.00 98.12 81 GLY A CA 1
ATOM 620 C C . GLY A 1 81 ? -19.588 0.521 29.566 1.00 98.12 81 GLY A C 1
ATOM 621 O O . GLY A 1 81 ? -18.863 1.379 30.073 1.00 98.12 81 GLY A O 1
ATOM 622 N N . LYS A 1 82 ? -19.921 -0.618 30.172 1.00 98.31 82 LYS A N 1
ATOM 623 C CA . LYS A 1 82 ? -19.386 -1.031 31.467 1.00 98.31 82 LYS A CA 1
ATOM 624 C C . LYS A 1 82 ? -18.770 -2.411 31.372 1.00 98.31 82 LYS A C 1
ATOM 626 O O . LYS A 1 82 ? -19.355 -3.312 30.768 1.00 98.31 82 LYS A O 1
ATOM 631 N N . VAL A 1 83 ? -17.622 -2.586 32.010 1.00 98.50 83 VAL A N 1
ATOM 632 C CA . VAL A 1 83 ? -17.053 -3.911 32.247 1.00 98.50 83 VAL A CA 1
ATOM 633 C C . VAL A 1 83 ? -17.993 -4.687 33.162 1.00 98.50 83 VAL A C 1
ATOM 635 O O . VAL A 1 83 ? -18.310 -4.240 34.263 1.00 98.50 83 VAL A O 1
ATOM 638 N N . VAL A 1 84 ? -18.463 -5.834 32.681 1.00 98.19 84 VAL A N 1
ATOM 639 C CA . VAL A 1 84 ? -19.352 -6.739 33.427 1.00 98.19 84 VAL A CA 1
ATOM 640 C C . VAL A 1 84 ? -18.624 -7.979 33.924 1.00 98.19 84 VAL A C 1
ATOM 642 O O . VAL A 1 84 ? -19.071 -8.600 34.882 1.00 98.19 84 VAL A O 1
ATOM 645 N N . GLU A 1 85 ? -17.493 -8.313 33.307 1.00 98.06 85 GLU A N 1
ATOM 646 C CA . GLU A 1 85 ? -16.672 -9.455 33.686 1.00 98.06 85 GLU A CA 1
ATOM 647 C C . GLU A 1 85 ? -15.212 -9.216 33.289 1.00 98.06 85 GLU A C 1
ATOM 649 O O . GLU A 1 85 ? -14.918 -8.642 32.237 1.00 98.06 85 GLU A O 1
ATOM 654 N N . MET A 1 86 ? -14.292 -9.681 34.133 1.00 97.88 86 MET A N 1
ATOM 655 C CA . MET A 1 86 ? -12.876 -9.824 33.805 1.00 97.88 86 MET A CA 1
ATOM 656 C C . MET A 1 86 ? -12.436 -11.210 34.255 1.00 97.88 86 MET A C 1
ATOM 658 O O . MET A 1 86 ? -12.436 -11.484 35.456 1.00 97.88 86 MET A O 1
ATOM 662 N N . THR A 1 87 ? -12.078 -12.073 33.309 1.00 97.25 87 THR A N 1
ATOM 663 C CA . THR A 1 87 ? -11.765 -13.481 33.585 1.00 97.25 87 THR A CA 1
ATOM 664 C C . THR A 1 87 ? -10.453 -13.901 32.934 1.00 97.25 87 THR A C 1
ATOM 666 O O . THR A 1 87 ? -10.127 -13.454 31.835 1.00 97.25 87 THR A O 1
ATOM 669 N N . GLY A 1 88 ? -9.683 -14.739 33.630 1.00 96.69 88 GLY A N 1
ATOM 670 C CA . GLY A 1 88 ? -8.509 -15.413 33.067 1.00 96.69 88 GLY A CA 1
ATOM 671 C C . GLY A 1 88 ? -8.859 -16.718 32.346 1.00 96.69 88 GLY A C 1
ATOM 672 O O . GLY A 1 88 ? -8.036 -17.250 31.607 1.00 96.69 88 GLY A O 1
ATOM 673 N N . GLU A 1 89 ? -10.075 -17.234 32.540 1.00 96.75 89 GLU A N 1
ATOM 674 C CA . GLU A 1 89 ? -10.544 -18.441 31.863 1.00 96.75 89 GLU A CA 1
ATOM 675 C C . GLU A 1 89 ? -10.679 -18.181 30.357 1.00 96.75 89 GLU A C 1
ATOM 677 O O . GLU A 1 89 ? -11.292 -17.198 29.940 1.00 96.75 89 GLU A O 1
ATOM 682 N N . GLY A 1 90 ? -10.059 -19.032 29.536 1.00 96.19 90 GLY A N 1
ATOM 683 C CA . GLY A 1 90 ? -10.049 -18.875 28.079 1.00 96.19 90 GLY A CA 1
ATOM 684 C C . GLY A 1 90 ? -9.152 -17.743 27.560 1.00 96.19 90 GLY A C 1
ATOM 685 O O . GLY A 1 90 ? -9.159 -17.455 26.363 1.00 96.19 90 GLY A O 1
ATOM 686 N N . ALA A 1 91 ? -8.411 -17.041 28.427 1.00 97.00 91 ALA A N 1
ATOM 687 C CA . ALA A 1 91 ? -7.664 -15.849 28.028 1.00 97.00 91 ALA A CA 1
ATOM 688 C C . ALA A 1 91 ? -6.432 -16.158 27.162 1.00 97.00 91 ALA A C 1
ATOM 690 O O . ALA A 1 91 ? -6.044 -15.316 26.348 1.00 97.00 91 ALA A O 1
ATOM 691 N N . GLU A 1 92 ? -5.833 -17.341 27.294 1.00 96.50 92 GLU A N 1
ATOM 692 C CA . GLU A 1 92 ? -4.727 -17.771 26.429 1.00 96.50 92 GLU A CA 1
ATOM 693 C C . GLU A 1 92 ? -5.233 -18.181 25.041 1.00 96.50 92 GLU A C 1
ATOM 695 O O . GLU A 1 92 ? -4.720 -17.717 24.024 1.00 96.50 92 GLU A O 1
ATOM 700 N N . GLU A 1 93 ? -6.311 -18.955 24.984 1.00 96.62 93 GLU A N 1
ATOM 701 C CA . GLU A 1 93 ? -6.964 -19.352 23.739 1.00 96.62 93 GLU A CA 1
ATOM 702 C C . GLU A 1 93 ? -7.523 -18.128 23.001 1.00 96.62 93 GLU A C 1
ATOM 704 O O . GLU A 1 93 ? -7.393 -17.998 21.782 1.00 96.62 93 GLU A O 1
ATOM 709 N N . GLY A 1 94 ? -8.098 -17.183 23.748 1.00 96.50 94 GLY A N 1
ATOM 710 C CA . GLY A 1 94 ? -8.645 -15.944 23.212 1.00 96.50 94 GLY A CA 1
ATOM 711 C C . GLY A 1 94 ? -7.585 -15.052 22.565 1.00 96.50 94 GLY A C 1
ATOM 712 O O . GLY A 1 94 ? -7.847 -14.466 21.512 1.00 96.50 94 GLY A O 1
ATOM 713 N N . ILE A 1 95 ? -6.377 -14.946 23.140 1.00 97.38 95 ILE A N 1
ATOM 714 C CA . ILE A 1 95 ? -5.312 -14.182 22.476 1.00 97.38 95 ILE A CA 1
ATOM 715 C C . ILE A 1 95 ? -4.782 -14.903 21.235 1.00 97.38 95 ILE A C 1
ATOM 717 O O . ILE A 1 95 ? -4.492 -14.230 20.248 1.00 97.38 95 ILE A O 1
ATOM 721 N N . ASP A 1 96 ? -4.696 -16.233 21.238 1.00 97.81 96 ASP A N 1
ATOM 722 C CA . ASP A 1 96 ? -4.278 -16.994 20.054 1.00 97.81 96 ASP A CA 1
ATOM 723 C C . ASP A 1 96 ? -5.287 -16.847 18.909 1.00 97.81 96 ASP A C 1
ATOM 725 O O . ASP A 1 96 ? -4.897 -16.592 17.768 1.00 97.81 96 ASP A O 1
ATOM 729 N N . ALA A 1 97 ? -6.588 -16.867 19.211 1.00 96.94 97 ALA A N 1
ATOM 730 C CA . ALA A 1 97 ? -7.634 -16.581 18.232 1.00 96.94 97 ALA A CA 1
ATOM 731 C C . ALA A 1 97 ? -7.499 -15.167 17.631 1.00 96.94 97 ALA A C 1
ATOM 733 O O . ALA A 1 97 ? -7.594 -14.989 16.411 1.00 96.94 97 ALA A O 1
ATOM 734 N N . LEU A 1 98 ? -7.214 -14.157 18.462 1.00 97.31 98 LEU A N 1
ATOM 735 C CA . LEU A 1 98 ? -6.941 -12.801 17.979 1.00 97.31 98 LEU A C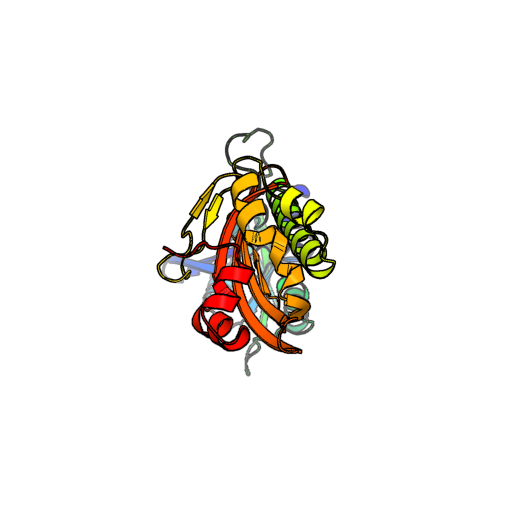A 1
ATOM 736 C C . LEU A 1 98 ? -5.631 -12.734 17.174 1.00 97.31 98 LEU A C 1
ATOM 738 O O . LEU A 1 98 ? -5.598 -12.072 16.140 1.00 97.31 98 LEU A O 1
ATOM 742 N N . ALA A 1 99 ? -4.570 -13.435 17.578 1.00 96.81 99 ALA A N 1
ATOM 743 C CA . ALA A 1 99 ? -3.305 -13.484 16.841 1.00 96.81 99 ALA A CA 1
ATOM 744 C C . ALA A 1 99 ? -3.493 -14.084 15.444 1.00 96.81 99 ALA A C 1
ATOM 746 O O . ALA A 1 99 ? -3.021 -13.517 14.456 1.00 96.81 99 ALA A O 1
ATOM 747 N N . LYS A 1 100 ? -4.270 -15.165 15.338 1.00 96.44 100 LYS A N 1
ATOM 748 C CA . LYS A 1 100 ? -4.630 -15.773 14.057 1.00 96.44 100 LYS A CA 1
ATOM 749 C C . LYS A 1 100 ? -5.364 -14.787 13.166 1.00 96.44 100 LYS A C 1
ATOM 751 O O . LYS A 1 100 ? -5.031 -14.648 11.990 1.00 96.44 100 LYS A O 1
ATOM 756 N N . ARG A 1 101 ? -6.312 -14.041 13.730 1.00 93.81 101 ARG A N 1
ATOM 757 C CA . ARG A 1 101 ? -7.076 -13.052 12.972 1.00 93.81 101 ARG A CA 1
ATOM 758 C C . ARG A 1 101 ? -6.234 -11.859 12.524 1.00 93.81 101 ARG A C 1
ATOM 760 O O . ARG A 1 101 ? -6.249 -11.536 11.339 1.00 93.81 101 ARG A O 1
ATOM 767 N N . TYR A 1 102 ? -5.506 -11.212 13.433 1.00 92.81 102 TYR A N 1
ATOM 768 C CA . TYR A 1 102 ? -4.787 -9.961 13.153 1.00 92.81 102 TYR A CA 1
ATOM 769 C C . TYR A 1 102 ? -3.430 -10.165 12.480 1.00 92.81 102 TYR A C 1
ATOM 771 O O . TYR A 1 102 ? -3.043 -9.351 11.646 1.00 92.81 102 TYR A O 1
ATOM 779 N N . LEU A 1 103 ? -2.710 -11.233 12.825 1.00 90.38 103 LEU A N 1
ATOM 780 C CA . LEU A 1 103 ? -1.344 -11.484 12.357 1.00 90.38 103 LEU A CA 1
ATOM 781 C C . LEU A 1 103 ? -1.234 -12.686 11.412 1.00 90.38 103 LEU A C 1
ATOM 783 O O . LEU A 1 103 ? -0.222 -12.819 10.732 1.00 90.38 103 LEU A O 1
ATOM 787 N N . GLY A 1 104 ? -2.244 -13.559 11.354 1.00 94.00 104 GLY A N 1
ATOM 788 C CA . GLY A 1 104 ? -2.191 -14.775 10.535 1.00 94.00 104 GLY A CA 1
ATOM 789 C C . GLY A 1 104 ? -1.336 -15.899 11.127 1.00 94.00 104 GLY A C 1
ATOM 790 O O . GLY A 1 104 ? -0.936 -16.793 10.390 1.00 94.00 104 GLY A O 1
ATOM 791 N N . VAL A 1 105 ? -1.042 -15.865 12.431 1.00 90.19 105 VAL A N 1
ATOM 792 C CA . VAL A 1 105 ? -0.257 -16.899 13.130 1.00 90.19 105 VAL A CA 1
ATOM 793 C C . VAL A 1 105 ? -1.110 -17.614 14.172 1.00 90.19 105 VAL A C 1
ATOM 795 O O . VAL A 1 105 ? -1.908 -16.975 14.849 1.00 90.19 105 VAL A O 1
ATOM 798 N N . ASP A 1 106 ? -0.937 -18.926 14.334 1.00 94.00 106 ASP A N 1
ATOM 799 C CA . ASP A 1 106 ? -1.773 -19.718 15.253 1.00 94.00 106 ASP A CA 1
ATOM 800 C C . ASP A 1 106 ? -1.496 -19.441 16.739 1.00 94.00 106 ASP A C 1
ATOM 802 O O . ASP A 1 106 ? -2.332 -19.756 17.579 1.00 94.00 106 ASP A O 1
ATOM 806 N N . SER A 1 107 ? -0.340 -18.856 17.072 1.00 95.50 107 SER A N 1
ATOM 807 C CA . SER A 1 107 ? 0.038 -18.553 18.451 1.00 95.50 107 SER A CA 1
ATOM 808 C C . SER A 1 107 ? 0.536 -17.119 18.600 1.00 95.50 107 SER A C 1
ATOM 810 O O . SER A 1 107 ? 1.355 -16.651 17.806 1.00 95.50 107 SER A O 1
ATOM 812 N N . PHE A 1 108 ? 0.065 -16.414 19.630 1.00 95.50 108 PHE A N 1
ATOM 813 C CA . PHE A 1 108 ? 0.465 -15.051 19.948 1.00 95.50 108 PHE A CA 1
ATOM 814 C C . PHE A 1 108 ? 1.981 -14.952 20.201 1.00 95.50 108 PHE A C 1
ATOM 816 O O . PHE A 1 108 ? 2.482 -15.502 21.189 1.00 95.50 108 PHE A O 1
ATOM 823 N N . PRO A 1 109 ? 2.725 -14.211 19.357 1.00 92.44 109 PRO A N 1
ATOM 824 C CA . PRO A 1 109 ? 4.186 -14.246 19.366 1.00 92.44 109 PRO A CA 1
ATOM 825 C C . PRO A 1 109 ? 4.818 -13.355 20.444 1.00 92.44 109 PRO A C 1
ATOM 827 O O . PRO A 1 109 ? 6.011 -13.467 20.705 1.00 92.44 109 PRO A O 1
ATOM 830 N N . PHE A 1 110 ? 4.049 -12.464 21.083 1.00 91.69 110 PHE A N 1
ATOM 831 C CA . PHE A 1 110 ? 4.586 -11.466 22.021 1.00 91.69 110 PHE A CA 1
ATOM 832 C C . PHE A 1 110 ? 4.376 -11.828 23.499 1.00 91.69 110 PHE A C 1
ATOM 834 O O . PHE A 1 110 ? 4.316 -10.935 24.347 1.00 91.69 110 PHE A O 1
ATOM 841 N N . ARG A 1 111 ? 4.222 -13.120 23.819 1.00 91.62 111 ARG A N 1
ATOM 842 C CA . ARG A 1 111 ? 4.107 -13.603 25.206 1.00 91.62 111 ARG A CA 1
ATOM 843 C C . ARG A 1 111 ? 5.381 -13.329 25.998 1.00 91.62 111 ARG A C 1
ATOM 845 O O . ARG A 1 111 ? 6.485 -13.478 25.473 1.00 91.62 111 ARG A O 1
ATOM 852 N N . ARG A 1 112 ? 5.236 -12.982 27.278 1.00 90.38 112 ARG A N 1
ATOM 853 C CA . ARG A 1 112 ? 6.360 -12.820 28.208 1.00 90.38 112 ARG A CA 1
ATOM 854 C C . ARG A 1 112 ? 6.199 -13.727 29.430 1.00 90.38 112 ARG A C 1
ATOM 856 O O . ARG A 1 112 ? 5.074 -13.955 29.874 1.00 90.38 112 ARG A O 1
ATOM 863 N N . PRO A 1 113 ? 7.303 -14.235 30.009 1.00 90.56 113 PRO A N 1
ATOM 864 C CA . PRO A 1 113 ? 7.247 -14.962 31.273 1.00 90.56 113 PRO A CA 1
ATOM 865 C C . PRO A 1 113 ? 6.561 -14.131 32.365 1.00 90.56 113 PRO A C 1
ATOM 867 O O . PRO A 1 113 ? 6.931 -12.979 32.589 1.00 90.56 113 PRO A O 1
ATOM 870 N N . GLY A 1 114 ? 5.578 -14.723 33.046 1.00 88.75 114 GLY A N 1
ATOM 871 C CA . GLY A 1 114 ? 4.807 -14.060 34.103 1.00 88.75 114 GLY A CA 1
ATOM 872 C C . GLY A 1 114 ? 3.615 -13.228 33.618 1.00 88.75 114 GLY A C 1
ATOM 873 O O . GLY A 1 114 ? 2.945 -12.617 34.450 1.00 88.75 114 GLY A O 1
ATOM 874 N N . ASP A 1 115 ? 3.323 -13.204 32.313 1.00 91.31 115 ASP A N 1
ATOM 875 C CA . ASP A 1 115 ? 2.075 -12.627 31.816 1.00 91.31 115 ASP A CA 1
ATOM 876 C C . ASP A 1 115 ? 0.876 -13.395 32.390 1.00 91.31 115 ASP A C 1
ATOM 878 O O . ASP A 1 115 ? 0.773 -14.612 32.262 1.00 91.31 115 ASP A O 1
ATOM 882 N N . VAL A 1 116 ? -0.045 -12.659 33.010 1.00 95.31 116 VAL A N 1
ATOM 883 C CA . VAL A 1 116 ? -1.361 -13.167 33.405 1.00 95.31 116 VAL A CA 1
ATOM 884 C C . VAL A 1 116 ? -2.386 -12.436 32.555 1.00 95.31 116 VAL A C 1
ATOM 886 O O . VAL A 1 116 ? -2.635 -11.243 32.770 1.00 95.31 116 VAL A O 1
ATOM 889 N N . ARG A 1 117 ? -2.916 -13.135 31.549 1.00 96.12 117 ARG A N 1
ATOM 890 C CA . ARG A 1 117 ? -3.919 -12.598 30.630 1.00 96.12 117 ARG A CA 1
ATOM 891 C C . ARG A 1 117 ? -5.313 -12.659 31.221 1.00 96.12 117 ARG A C 1
ATOM 893 O O . ARG A 1 117 ? -5.665 -13.590 31.936 1.00 96.12 117 ARG A O 1
ATOM 900 N N . VAL A 1 118 ? -6.110 -11.664 30.862 1.00 97.94 118 VAL A N 1
ATOM 901 C CA . VAL A 1 118 ? -7.538 -11.599 31.145 1.00 97.94 118 VAL A CA 1
ATOM 902 C C . VAL A 1 118 ? -8.301 -11.129 29.921 1.00 97.94 118 VAL A C 1
ATOM 904 O O . VAL A 1 118 ? -7.849 -10.261 29.166 1.00 97.94 118 VAL A O 1
ATOM 907 N N . ILE A 1 119 ? -9.491 -11.687 29.756 1.00 98.50 119 ILE A N 1
ATOM 908 C CA . ILE A 1 119 ? -10.515 -11.192 28.849 1.00 98.50 119 ILE A CA 1
ATOM 909 C C . ILE A 1 119 ? -11.357 -10.190 29.628 1.00 98.50 119 ILE A C 1
ATOM 911 O O . ILE A 1 119 ? -11.896 -10.503 30.688 1.00 98.50 119 ILE A O 1
ATOM 915 N N . VAL A 1 120 ? -11.473 -8.980 29.094 1.00 98.56 120 VAL A N 1
ATOM 916 C CA . VAL A 1 120 ? -12.389 -7.955 29.593 1.00 98.56 120 VAL A CA 1
ATOM 917 C C . VAL A 1 120 ? -13.659 -8.033 28.766 1.00 98.56 120 VAL A C 1
ATOM 919 O O . VAL A 1 120 ? -13.591 -7.840 27.553 1.00 98.56 120 VAL A O 1
ATOM 922 N N . LYS A 1 121 ? -14.805 -8.281 29.408 1.00 98.56 121 LYS A N 1
ATOM 923 C CA . LYS A 1 121 ? -16.114 -8.279 28.751 1.00 98.56 121 LYS A CA 1
ATOM 924 C C . LYS A 1 121 ? -16.891 -7.022 29.094 1.00 98.56 121 LYS A C 1
ATOM 926 O O . LYS A 1 121 ? -17.092 -6.686 30.264 1.00 98.56 121 LYS A O 1
ATOM 931 N N . ILE A 1 122 ? -17.339 -6.331 28.058 1.00 98.69 122 ILE A N 1
ATOM 932 C CA . ILE A 1 122 ? -17.957 -5.016 28.138 1.00 98.69 122 ILE A CA 1
ATOM 933 C C . ILE A 1 122 ? -19.379 -5.133 27.629 1.00 98.69 122 ILE A C 1
ATOM 935 O O . ILE A 1 122 ? -19.621 -5.555 26.499 1.00 98.69 122 ILE A O 1
ATOM 939 N N . ARG A 1 123 ? -20.323 -4.705 28.461 1.00 98.38 123 ARG A N 1
ATOM 940 C CA . ARG A 1 123 ? -21.711 -4.529 28.060 1.00 98.38 123 ARG A CA 1
ATOM 941 C C . ARG A 1 123 ? -21.884 -3.129 27.467 1.00 98.38 123 ARG A C 1
ATOM 943 O O . ARG A 1 123 ? -21.687 -2.157 28.205 1.00 98.38 123 ARG A O 1
ATOM 950 N N . PRO A 1 124 ? -22.278 -2.996 26.189 1.00 98.31 124 PRO A N 1
ATOM 951 C CA . PRO A 1 124 ? -22.562 -1.692 25.604 1.00 98.31 124 PRO A CA 1
ATOM 952 C C . PRO A 1 124 ? -23.788 -1.037 26.261 1.00 98.31 124 PRO A C 1
ATOM 954 O O . PRO A 1 124 ? -24.841 -1.658 26.456 1.00 98.31 124 PRO A O 1
ATOM 957 N N . GLU A 1 125 ? -23.661 0.242 26.601 1.00 97.94 125 GLU A N 1
ATOM 958 C CA . GLU A 1 125 ? -24.743 1.064 27.156 1.00 97.94 125 GLU A CA 1
ATOM 959 C C . GLU A 1 125 ? -25.225 2.114 26.157 1.00 97.94 125 GLU A C 1
ATOM 961 O O . GLU A 1 125 ? -26.429 2.343 26.050 1.00 97.94 125 GLU A O 1
ATOM 966 N N . LYS A 1 126 ? -24.304 2.701 25.387 1.00 97.81 126 LYS A N 1
ATOM 967 C CA . LYS A 1 126 ? -24.606 3.540 24.226 1.00 97.81 126 LYS A CA 1
ATOM 968 C C . LYS A 1 126 ? -23.721 3.134 23.065 1.00 97.81 126 LYS A C 1
ATOM 970 O O . LYS A 1 126 ? -22.525 2.918 23.250 1.00 97.81 126 LYS A O 1
ATOM 975 N N . VAL A 1 127 ? -24.317 3.071 21.885 1.00 97.56 127 VAL A N 1
ATOM 976 C CA . VAL A 1 127 ? -23.631 2.743 20.639 1.00 97.56 127 VAL A CA 1
ATOM 977 C C . VAL A 1 127 ? -23.997 3.811 19.623 1.00 97.56 127 VAL A C 1
ATOM 979 O O . VAL A 1 127 ? -25.173 4.119 19.438 1.00 97.56 127 VAL A O 1
ATOM 982 N N . HIS A 1 128 ? -22.985 4.400 19.003 1.00 95.75 128 HIS A N 1
ATOM 983 C CA . HIS A 1 128 ? -23.136 5.300 17.876 1.00 95.75 128 HIS A CA 1
ATOM 984 C C . HIS A 1 128 ? -22.303 4.740 16.732 1.00 95.75 128 HIS A C 1
ATOM 986 O O . HIS A 1 128 ? -21.074 4.774 16.771 1.00 95.75 128 HIS A O 1
ATOM 992 N N . HIS A 1 129 ? -22.989 4.176 15.747 1.00 94.12 129 HIS A N 1
ATOM 993 C CA . HIS A 1 129 ? -22.386 3.768 14.491 1.00 94.12 129 HIS A CA 1
ATOM 994 C C . HIS A 1 129 ? -22.634 4.878 13.480 1.00 94.12 129 HIS A C 1
ATOM 996 O O . HIS A 1 129 ? -23.778 5.261 13.237 1.00 94.12 129 HIS A O 1
ATOM 1002 N N . ARG A 1 130 ? -21.554 5.410 12.919 1.00 87.81 130 ARG A N 1
ATOM 1003 C CA . ARG A 1 130 ? -21.612 6.158 11.673 1.00 87.81 130 ARG A CA 1
ATOM 1004 C C . ARG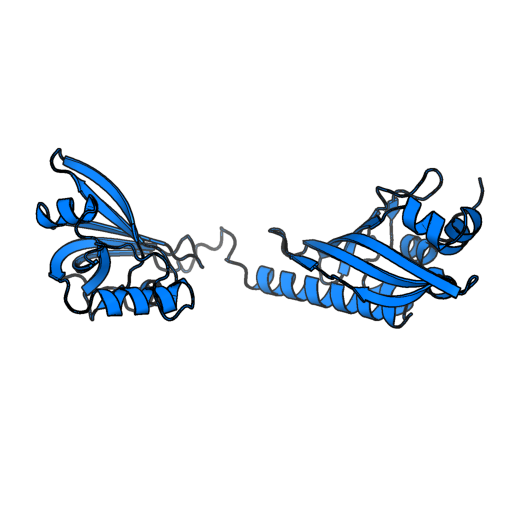 A 1 130 ? -21.300 5.150 10.581 1.00 87.81 130 ARG A C 1
ATOM 1006 O O . ARG A 1 130 ? -20.141 4.771 10.416 1.00 87.81 130 ARG A O 1
ATOM 1013 N N . GLY A 1 131 ? -22.351 4.676 9.921 1.00 78.06 131 GLY A N 1
ATOM 1014 C CA . GLY A 1 131 ? -22.227 3.754 8.802 1.00 78.06 131 GLY A CA 1
ATOM 1015 C C . GLY A 1 131 ? -21.564 4.401 7.591 1.00 78.06 131 GLY A C 1
ATOM 1016 O O . GLY A 1 131 ? -21.148 5.562 7.611 1.00 78.06 131 GLY A O 1
ATOM 1017 N N . LYS A 1 132 ? -21.491 3.634 6.510 1.00 65.06 132 LYS A N 1
ATOM 1018 C CA . LYS A 1 132 ? -21.122 4.133 5.186 1.00 65.06 132 LYS A CA 1
ATOM 1019 C C . LYS A 1 132 ? -22.222 5.115 4.759 1.00 65.06 132 LYS A C 1
ATOM 1021 O O . LYS A 1 132 ? -23.314 4.672 4.428 1.00 65.06 132 LYS A O 1
ATOM 1026 N N . GLU A 1 133 ? -22.015 6.426 4.876 1.00 52.91 133 GLU A N 1
ATOM 1027 C CA . GLU A 1 133 ? -23.028 7.399 4.440 1.00 52.91 133 GLU A CA 1
ATOM 1028 C C . GLU A 1 133 ? -23.306 7.219 2.939 1.00 52.91 133 GLU A C 1
ATOM 1030 O O . GLU A 1 133 ? -22.422 7.441 2.114 1.00 52.91 133 GLU A O 1
ATOM 1035 N N . GLU A 1 134 ? -24.543 6.865 2.577 1.00 43.91 134 GLU A N 1
ATOM 1036 C CA . GLU A 1 134 ? -25.064 7.139 1.237 1.00 43.91 134 GLU A CA 1
ATOM 1037 C C . GLU A 1 134 ? -25.191 8.665 1.100 1.00 43.91 134 GLU A C 1
ATOM 1039 O O . GLU 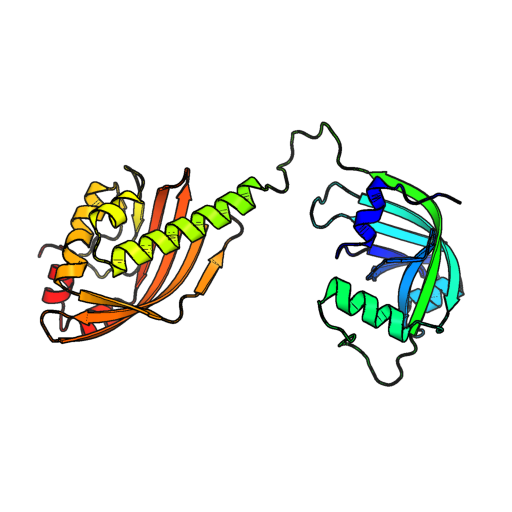A 1 134 ? -26.044 9.285 1.735 1.00 43.91 134 GLU A O 1
ATOM 1044 N N . GLY A 1 135 ? -24.309 9.287 0.309 1.00 42.50 135 GLY A N 1
ATOM 1045 C CA . GLY A 1 135 ? -24.408 10.710 -0.042 1.00 42.50 135 GLY A CA 1
ATOM 1046 C C . GLY A 1 135 ? -23.255 11.619 0.392 1.00 42.50 135 GLY A C 1
ATOM 1047 O O . GLY A 1 135 ? -23.323 12.817 0.120 1.00 42.50 135 GLY A O 1
ATOM 1048 N N . VAL A 1 136 ? -22.170 11.102 0.985 1.00 43.78 136 VAL A N 1
ATOM 1049 C CA . VAL A 1 136 ? -20.884 11.833 1.005 1.00 43.78 136 VAL A CA 1
ATOM 1050 C C . VAL A 1 136 ? -20.117 11.496 -0.269 1.00 43.78 136 VAL A C 1
ATOM 1052 O O . VAL A 1 136 ? -19.097 10.822 -0.266 1.00 43.78 136 VAL A O 1
ATOM 1055 N N . ASP A 1 137 ? -20.646 11.998 -1.378 1.00 40.09 137 ASP A N 1
ATOM 1056 C CA . ASP A 1 137 ? -20.098 11.883 -2.734 1.00 40.09 137 ASP A CA 1
ATOM 1057 C C . ASP A 1 137 ? -18.945 12.887 -2.979 1.00 40.09 137 ASP A C 1
ATOM 1059 O O . ASP A 1 137 ? -18.678 13.323 -4.095 1.00 40.09 137 ASP A O 1
ATOM 1063 N N . THR A 1 138 ? -18.274 13.347 -1.913 1.00 41.47 138 THR A N 1
ATOM 1064 C CA . THR A 1 138 ? -17.199 14.348 -2.008 1.00 41.47 138 THR A CA 1
ATOM 1065 C C . THR A 1 138 ? -16.087 14.138 -0.979 1.00 41.47 138 THR A C 1
ATOM 1067 O O . THR A 1 138 ? -15.704 15.091 -0.309 1.00 41.47 138 THR A O 1
ATOM 1070 N N . MET A 1 139 ? -15.562 12.919 -0.830 1.00 38.56 139 MET A N 1
ATOM 1071 C CA . MET A 1 139 ? -14.156 12.637 -0.468 1.00 38.56 139 MET A CA 1
ATOM 1072 C C . MET A 1 139 ? -13.792 11.261 -1.059 1.00 38.56 139 MET A C 1
ATOM 1074 O O . MET A 1 139 ? -14.658 10.390 -1.068 1.00 38.56 139 MET A O 1
ATOM 1078 N N . PRO A 1 140 ? -12.581 11.080 -1.625 1.00 40.66 140 PRO A N 1
ATOM 1079 C CA . PRO A 1 140 ? -12.316 10.012 -2.585 1.00 40.66 140 PRO A CA 1
ATOM 1080 C C . PRO A 1 140 ? -12.543 8.651 -1.937 1.00 40.66 140 PRO A C 1
ATOM 1082 O O . PRO A 1 140 ? -12.006 8.375 -0.862 1.00 40.66 140 PRO A O 1
ATOM 1085 N N . GLU A 1 141 ? -13.362 7.834 -2.597 1.00 40.53 141 GLU A N 1
ATOM 1086 C CA . GLU A 1 141 ? -13.594 6.435 -2.262 1.00 40.53 141 GLU A CA 1
ATOM 1087 C C . GLU A 1 141 ? -12.262 5.743 -1.924 1.00 40.53 141 GLU A C 1
ATOM 1089 O O . GLU A 1 141 ? -11.216 6.057 -2.503 1.00 40.53 141 GLU A O 1
ATOM 1094 N N . HIS A 1 142 ? -12.276 4.772 -1.004 1.00 47.78 142 HIS A N 1
ATOM 1095 C CA . HIS A 1 142 ? -11.220 3.762 -0.995 1.00 47.78 142 HIS A CA 1
ATOM 1096 C C . HIS A 1 142 ? -11.329 3.024 -2.326 1.00 47.78 142 HIS A C 1
ATOM 1098 O O . HIS A 1 142 ? -12.171 2.154 -2.524 1.00 47.78 142 HIS A O 1
ATOM 1104 N N . ASP A 1 143 ? -10.543 3.514 -3.268 1.00 52.34 143 ASP A N 1
ATOM 1105 C CA . ASP A 1 143 ? -10.811 3.362 -4.672 1.00 52.34 143 ASP A CA 1
ATOM 1106 C C . ASP A 1 143 ? -10.451 1.934 -5.107 1.00 52.34 143 ASP A C 1
ATOM 1108 O O . ASP A 1 143 ? -9.284 1.587 -5.308 1.00 52.34 143 ASP A O 1
ATOM 1112 N N . ASP A 1 144 ? -11.455 1.068 -5.259 1.00 58.28 144 ASP A N 1
ATOM 1113 C CA . ASP A 1 144 ? -11.282 -0.203 -5.966 1.00 58.28 144 ASP A CA 1
ATOM 1114 C C . ASP A 1 144 ? -10.717 0.050 -7.375 1.00 58.28 144 ASP A C 1
ATOM 1116 O O . ASP A 1 144 ? -10.045 -0.815 -7.934 1.00 58.28 144 ASP A O 1
ATOM 1120 N N . SER A 1 145 ? -10.936 1.236 -7.959 1.00 67.75 145 SER A N 1
ATOM 1121 C CA . SER A 1 145 ? -10.261 1.669 -9.179 1.00 67.75 145 SER A CA 1
ATOM 1122 C C . SER A 1 145 ? -8.768 1.926 -8.962 1.00 67.75 145 SER A C 1
ATOM 1124 O O . SER A 1 145 ? -8.003 1.552 -9.835 1.00 67.75 145 SER A O 1
ATOM 1126 N N . ALA A 1 146 ? -8.305 2.390 -7.798 1.00 77.75 146 ALA A N 1
ATOM 1127 C CA . ALA A 1 146 ? -6.884 2.502 -7.469 1.00 77.75 146 ALA A CA 1
ATOM 1128 C C . ALA A 1 146 ? -6.246 1.122 -7.285 1.00 77.75 146 ALA A C 1
ATOM 1130 O O . ALA A 1 146 ? -5.135 0.881 -7.756 1.00 77.75 146 ALA A O 1
ATOM 1131 N N . ALA A 1 147 ? -6.937 0.184 -6.632 1.00 78.38 147 ALA A N 1
ATOM 1132 C CA . ALA A 1 147 ? -6.474 -1.201 -6.557 1.00 78.38 147 ALA A CA 1
ATOM 1133 C C . ALA A 1 147 ? -6.416 -1.848 -7.954 1.00 78.38 147 ALA A C 1
ATOM 1135 O O . ALA A 1 147 ? -5.398 -2.448 -8.308 1.00 78.38 147 ALA A O 1
ATOM 1136 N N . ARG A 1 148 ? -7.458 -1.659 -8.778 1.00 83.81 148 ARG A N 1
ATOM 1137 C CA . ARG A 1 148 ? -7.489 -2.101 -10.183 1.00 83.81 148 ARG A CA 1
ATOM 1138 C C . ARG A 1 148 ? -6.401 -1.434 -11.020 1.00 83.81 148 ARG A C 1
ATOM 1140 O O . ARG A 1 148 ? -5.721 -2.133 -11.756 1.00 83.81 148 ARG A O 1
ATOM 1147 N N . LEU A 1 149 ? -6.186 -0.129 -10.883 1.00 87.75 149 LEU A N 1
ATOM 1148 C CA . LEU A 1 149 ? -5.182 0.636 -11.622 1.00 87.75 149 LEU A CA 1
ATOM 1149 C C . LEU A 1 149 ? -3.770 0.210 -11.225 1.00 87.75 149 LEU A C 1
ATOM 1151 O O . LEU A 1 149 ? -2.911 0.063 -12.089 1.00 87.75 149 LEU A O 1
ATOM 1155 N N . ARG A 1 150 ? -3.536 -0.082 -9.941 1.00 91.31 150 ARG A N 1
ATOM 1156 C CA . ARG A 1 150 ? -2.270 -0.658 -9.469 1.00 91.31 150 ARG A CA 1
ATOM 1157 C C . ARG A 1 150 ? -2.029 -2.032 -10.092 1.00 91.31 150 ARG A C 1
ATOM 1159 O O . ARG A 1 150 ? -0.930 -2.301 -10.570 1.00 91.31 150 ARG A O 1
ATOM 1166 N N . GLN A 1 151 ? -3.055 -2.882 -10.129 1.00 88.19 151 GLN A N 1
ATOM 1167 C CA . GLN A 1 151 ? -2.970 -4.193 -10.771 1.00 88.19 151 GLN A CA 1
ATOM 1168 C C . GLN A 1 151 ? -2.730 -4.072 -12.286 1.00 88.19 151 GLN A C 1
ATOM 1170 O O . GLN A 1 151 ? -1.845 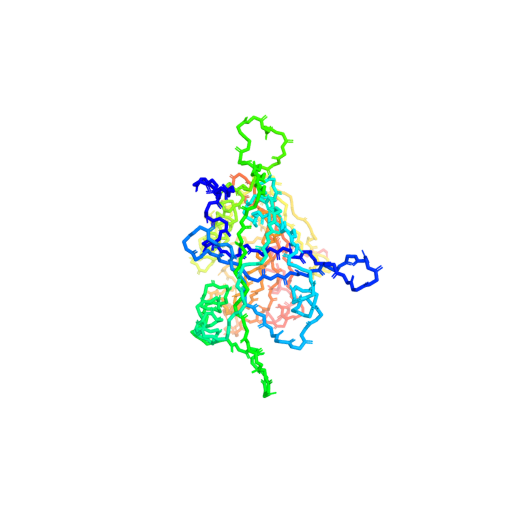-4.738 -12.814 1.00 88.19 151 GLN A O 1
ATOM 1175 N N . GLN A 1 152 ? -3.439 -3.170 -12.968 1.00 91.38 152 GLN A N 1
ATOM 1176 C CA . GLN A 1 152 ? -3.247 -2.870 -14.390 1.00 91.38 152 GLN A CA 1
ATOM 1177 C C . GLN A 1 152 ? -1.841 -2.337 -14.674 1.00 91.38 152 GLN A C 1
ATOM 1179 O O . GLN A 1 152 ? -1.215 -2.757 -15.640 1.00 91.38 152 GLN A O 1
ATOM 1184 N N . THR A 1 153 ? -1.313 -1.465 -13.814 1.00 96.00 153 THR A N 1
ATOM 1185 C CA . THR A 1 153 ? 0.056 -0.937 -13.915 1.00 96.00 153 THR A CA 1
ATOM 1186 C C . THR A 1 153 ? 1.087 -2.062 -13.824 1.00 96.00 153 THR A C 1
ATOM 1188 O O . THR A 1 153 ? 1.998 -2.134 -14.648 1.00 96.00 153 THR A O 1
ATOM 1191 N N . LEU A 1 154 ? 0.922 -2.982 -12.865 1.00 95.31 154 LEU A N 1
ATOM 1192 C CA . LEU A 1 154 ? 1.789 -4.156 -12.716 1.00 95.31 154 LEU A CA 1
ATOM 1193 C C . LEU A 1 154 ? 1.700 -5.093 -13.928 1.00 95.31 154 LEU A C 1
ATOM 1195 O O . LEU A 1 154 ? 2.722 -5.544 -14.445 1.00 95.31 154 LEU A O 1
ATOM 1199 N N . GLU A 1 155 ? 0.490 -5.388 -14.399 1.00 93.62 155 GLU A N 1
ATOM 1200 C CA . GLU A 1 155 ? 0.267 -6.259 -15.555 1.00 93.62 155 GLU A CA 1
ATOM 1201 C C . GLU A 1 155 ? 0.849 -5.666 -16.837 1.00 93.62 155 GLU A C 1
ATOM 1203 O O . GLU A 1 155 ? 1.542 -6.370 -17.578 1.00 93.62 155 GLU A O 1
ATOM 1208 N N . LEU A 1 156 ? 0.640 -4.366 -17.057 1.00 96.75 156 LEU A N 1
ATOM 1209 C CA . LEU A 1 156 ? 1.219 -3.637 -18.175 1.00 96.75 156 LEU A CA 1
ATOM 1210 C C . LEU A 1 156 ? 2.746 -3.681 -18.115 1.00 96.75 156 LEU A C 1
ATOM 1212 O O . LEU A 1 156 ? 3.374 -4.024 -19.115 1.00 96.75 156 LEU A O 1
ATOM 1216 N N . HIS A 1 157 ? 3.350 -3.404 -16.955 1.00 96.00 157 HIS A N 1
ATOM 1217 C CA . HIS A 1 157 ? 4.805 -3.450 -16.794 1.00 96.00 157 HIS A CA 1
ATOM 1218 C C . HIS A 1 157 ? 5.375 -4.848 -17.078 1.00 96.00 157 HIS A C 1
ATOM 1220 O O . HIS A 1 157 ? 6.333 -4.996 -17.839 1.00 96.00 157 HIS A O 1
ATOM 1226 N N . ARG A 1 158 ? 4.761 -5.903 -16.535 1.00 94.94 158 ARG A N 1
ATOM 1227 C CA . ARG A 1 158 ? 5.197 -7.288 -16.776 1.00 94.94 158 ARG A CA 1
ATOM 1228 C C . ARG A 1 158 ? 5.054 -7.690 -18.243 1.00 94.94 158 ARG A C 1
ATOM 1230 O O . ARG A 1 158 ? 5.937 -8.357 -18.782 1.00 94.94 158 ARG A O 1
ATOM 1237 N N . GLY A 1 159 ? 3.967 -7.278 -18.897 1.00 94.25 159 GLY A N 1
ATOM 1238 C CA . GLY A 1 159 ? 3.783 -7.452 -20.339 1.00 94.25 159 GLY A CA 1
ATOM 1239 C C . GLY A 1 159 ? 4.852 -6.714 -21.144 1.00 94.25 159 GLY A C 1
ATOM 1240 O O . GLY A 1 159 ? 5.427 -7.276 -22.073 1.00 94.25 159 GLY A O 1
ATOM 1241 N N . HIS A 1 160 ? 5.188 -5.493 -20.731 1.00 95.12 160 HIS A N 1
ATOM 1242 C CA . HIS A 1 160 ? 6.229 -4.677 -21.342 1.00 95.12 160 HIS A CA 1
ATOM 1243 C C . HIS A 1 160 ? 7.617 -5.339 -21.249 1.00 95.12 160 HIS A C 1
ATOM 1245 O O . HIS A 1 160 ? 8.305 -5.461 -22.263 1.00 95.12 160 HIS A O 1
ATOM 1251 N N . LEU A 1 161 ? 8.000 -5.876 -20.083 1.00 94.06 161 LEU A N 1
ATOM 12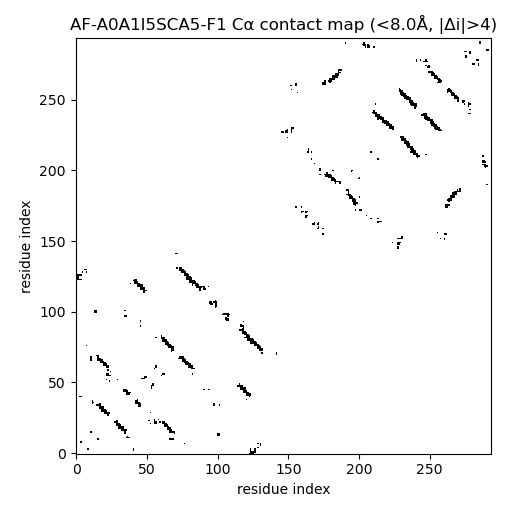52 C CA . LEU A 1 161 ? 9.241 -6.652 -19.934 1.00 94.06 161 LEU A CA 1
ATOM 1253 C C . LEU A 1 161 ? 9.236 -7.941 -20.766 1.00 94.06 161 LEU A C 1
ATOM 1255 O O . LEU A 1 161 ? 10.257 -8.295 -21.358 1.00 94.06 161 LEU A O 1
ATOM 1259 N N . ARG A 1 162 ? 8.095 -8.637 -20.849 1.00 94.69 162 ARG A N 1
ATOM 1260 C CA . ARG A 1 162 ? 7.956 -9.840 -21.682 1.00 94.69 162 ARG A CA 1
ATOM 1261 C C . ARG A 1 162 ? 8.170 -9.525 -23.162 1.00 94.69 162 ARG A C 1
ATOM 1263 O O . ARG A 1 162 ? 8.943 -10.220 -23.808 1.00 94.69 162 ARG A O 1
ATOM 1270 N N . ASN A 1 163 ? 7.574 -8.447 -23.672 1.00 95.25 163 ASN A N 1
ATOM 1271 C CA . ASN A 1 163 ? 7.778 -8.017 -25.058 1.00 95.25 163 ASN A CA 1
ATOM 1272 C C . ASN A 1 163 ? 9.258 -7.730 -25.353 1.00 95.25 163 ASN A C 1
ATOM 1274 O O . ASN A 1 163 ? 9.748 -8.103 -26.418 1.00 95.25 163 ASN A O 1
ATOM 1278 N N . LEU A 1 164 ? 9.988 -7.134 -24.401 1.00 93.69 164 LEU A N 1
ATOM 1279 C CA . LEU A 1 164 ? 11.430 -6.919 -24.542 1.00 93.69 164 LEU A CA 1
ATOM 1280 C C . LEU A 1 164 ? 12.204 -8.249 -24.594 1.00 93.69 164 LEU A C 1
ATOM 1282 O O . LEU A 1 164 ? 13.074 -8.426 -25.446 1.00 93.69 164 LEU A O 1
ATOM 1286 N N . LEU A 1 165 ? 11.868 -9.202 -23.718 1.00 93.62 165 LEU A N 1
ATOM 1287 C CA . LEU A 1 165 ? 12.495 -10.530 -23.665 1.00 93.62 165 LEU A CA 1
ATOM 1288 C C . LEU A 1 165 ? 12.253 -11.353 -24.940 1.00 93.62 165 LEU A C 1
ATOM 1290 O O . LEU A 1 165 ? 13.168 -12.016 -25.443 1.00 93.62 165 LEU A O 1
ATOM 1294 N N . ASP A 1 166 ? 11.045 -11.247 -25.490 1.00 94.12 166 ASP A N 1
ATOM 1295 C CA . ASP A 1 166 ? 10.616 -11.893 -26.731 1.00 94.12 166 ASP A CA 1
ATOM 1296 C C . ASP A 1 166 ? 11.124 -11.158 -27.987 1.00 94.12 166 ASP A C 1
ATOM 1298 O O . ASP A 1 166 ? 10.872 -11.596 -29.108 1.00 94.12 166 ASP A O 1
ATOM 1302 N N . LYS A 1 167 ? 11.880 -10.060 -27.816 1.00 94.81 167 LYS A N 1
ATOM 1303 C CA . LYS A 1 167 ? 12.381 -9.183 -28.890 1.00 94.81 167 LYS A CA 1
ATOM 1304 C C . LYS A 1 167 ? 11.261 -8.575 -29.752 1.00 94.81 167 LYS A C 1
ATOM 1306 O O . LYS A 1 167 ? 11.501 -8.152 -30.883 1.00 94.81 167 LYS A O 1
ATOM 1311 N N . ASN A 1 168 ? 10.042 -8.491 -29.222 1.00 96.56 168 ASN A N 1
ATOM 1312 C CA . ASN A 1 168 ? 8.893 -7.892 -29.890 1.00 96.56 168 ASN A CA 1
ATOM 1313 C C . ASN A 1 168 ? 8.864 -6.377 -29.647 1.00 96.56 168 ASN A C 1
ATOM 1315 O O . ASN A 1 168 ? 8.100 -5.869 -28.824 1.00 96.56 168 ASN A O 1
ATOM 1319 N N . MET A 1 169 ? 9.728 -5.651 -30.361 1.00 96.19 169 MET A N 1
ATOM 1320 C CA . MET A 1 169 ? 9.896 -4.211 -30.148 1.00 96.19 169 MET A CA 1
ATOM 1321 C C . MET A 1 169 ? 8.673 -3.387 -30.568 1.00 96.19 169 MET A C 1
ATOM 1323 O O . MET A 1 169 ? 8.425 -2.339 -29.977 1.00 96.19 169 MET A O 1
ATOM 1327 N N . GLU A 1 170 ? 7.887 -3.849 -31.544 1.00 95.81 170 GLU A N 1
ATOM 1328 C CA . GLU A 1 170 ? 6.656 -3.163 -31.961 1.00 95.81 170 GLU A CA 1
ATOM 1329 C C . GLU A 1 170 ? 5.607 -3.184 -30.841 1.00 95.81 170 GLU A C 1
ATOM 1331 O O . GLU A 1 170 ? 5.093 -2.137 -30.452 1.00 95.81 170 GLU A O 1
ATOM 1336 N N . ALA A 1 171 ? 5.352 -4.354 -30.245 1.00 95.81 171 ALA A N 1
ATOM 1337 C CA . ALA A 1 171 ? 4.457 -4.456 -29.091 1.00 95.81 171 ALA A CA 1
ATOM 1338 C C . ALA A 1 171 ? 5.048 -3.796 -27.834 1.00 95.81 171 ALA A C 1
ATOM 1340 O O . ALA A 1 171 ? 4.309 -3.308 -26.978 1.00 95.81 171 ALA A O 1
ATOM 1341 N N . TRP A 1 172 ? 6.379 -3.776 -27.705 1.00 97.56 172 TRP A N 1
ATOM 1342 C CA . TRP A 1 172 ? 7.062 -3.063 -26.628 1.00 97.56 172 TRP A CA 1
ATOM 1343 C C . TRP A 1 172 ? 6.777 -1.563 -26.701 1.00 97.56 172 TRP A C 1
ATOM 1345 O O . TRP A 1 172 ? 6.304 -0.992 -25.718 1.00 97.56 172 TRP A O 1
ATOM 1355 N N . VAL A 1 173 ? 6.998 -0.935 -27.863 1.00 97.38 173 VAL A N 1
ATOM 1356 C CA . VAL A 1 173 ? 6.768 0.504 -28.005 1.00 97.38 173 VAL A CA 1
ATOM 1357 C C . VAL A 1 173 ? 5.282 0.835 -27.964 1.00 97.38 173 VAL A C 1
ATOM 1359 O O . VAL A 1 173 ? 4.929 1.896 -27.458 1.00 97.38 173 VAL A O 1
ATOM 1362 N N . ASP A 1 174 ? 4.395 -0.068 -28.407 1.00 97.25 174 ASP A N 1
ATOM 1363 C CA . ASP A 1 174 ? 2.956 0.189 -28.366 1.00 97.25 174 ASP A CA 1
ATOM 1364 C C . ASP A 1 174 ? 2.412 0.434 -26.949 1.00 97.25 174 ASP A C 1
ATOM 1366 O O . ASP A 1 174 ? 1.440 1.170 -26.784 1.00 97.25 174 ASP A O 1
ATOM 1370 N N . ALA A 1 175 ? 3.071 -0.093 -25.914 1.00 97.56 175 ALA A N 1
ATOM 1371 C CA . ALA A 1 175 ? 2.702 0.163 -24.524 1.00 97.56 175 ALA A CA 1
ATOM 1372 C C . ALA A 1 175 ? 2.795 1.651 -24.124 1.00 97.56 175 ALA A C 1
ATOM 1374 O O . ALA A 1 175 ? 2.125 2.057 -23.175 1.00 97.56 175 ALA A O 1
ATOM 1375 N N . PHE A 1 176 ? 3.582 2.468 -24.831 1.00 98.38 176 PHE A N 1
ATOM 1376 C CA . PHE A 1 176 ? 3.696 3.906 -24.579 1.00 98.38 176 PHE A CA 1
ATOM 1377 C C . PHE A 1 176 ? 2.550 4.711 -25.203 1.00 98.38 176 PHE A C 1
ATOM 1379 O O . PHE A 1 176 ? 2.049 4.385 -26.288 1.00 98.38 176 PHE A O 1
ATOM 1386 N N . ALA A 1 177 ? 2.178 5.799 -24.526 1.00 98.44 177 ALA A N 1
ATOM 1387 C CA . ALA A 1 177 ? 1.347 6.859 -25.088 1.00 98.44 177 ALA A CA 1
ATOM 1388 C C . ALA A 1 177 ? 2.093 7.603 -26.212 1.00 98.44 177 ALA A C 1
ATOM 1390 O O . ALA A 1 177 ? 3.327 7.603 -26.266 1.00 98.44 177 ALA A O 1
ATOM 1391 N N . ASP A 1 178 ? 1.355 8.246 -27.118 1.00 98.06 178 ASP A N 1
ATOM 1392 C CA . ASP A 1 178 ? 1.942 8.909 -28.290 1.00 98.06 178 ASP A CA 1
ATOM 1393 C C . ASP A 1 178 ? 2.865 10.075 -27.912 1.00 98.06 178 ASP A C 1
ATOM 1395 O O . ASP A 1 178 ? 3.879 10.303 -28.576 1.00 98.06 178 ASP A O 1
ATOM 1399 N N . ASP A 1 179 ? 2.562 10.759 -26.810 1.00 97.75 179 ASP A N 1
ATOM 1400 C CA . ASP A 1 179 ? 3.301 11.882 -26.234 1.00 97.75 179 ASP A CA 1
ATOM 1401 C C . ASP A 1 179 ? 4.165 11.491 -25.020 1.00 97.75 179 ASP A C 1
ATOM 1403 O O . ASP A 1 179 ? 4.679 12.363 -24.314 1.00 97.75 179 ASP A O 1
ATOM 1407 N N . ALA A 1 180 ? 4.379 10.188 -24.801 1.00 98.38 180 ALA A N 1
ATOM 1408 C CA . ALA A 1 180 ? 5.095 9.687 -23.636 1.00 98.38 180 ALA A CA 1
ATOM 1409 C C . ALA A 1 180 ? 6.501 10.285 -23.482 1.00 98.38 180 ALA A C 1
ATOM 1411 O O . ALA A 1 180 ? 7.215 10.567 -24.449 1.00 98.38 180 ALA A O 1
ATOM 1412 N N . VAL A 1 181 ? 6.930 10.432 -22.231 1.00 98.56 181 VAL A N 1
ATOM 1413 C CA . VAL A 1 181 ? 8.235 10.989 -21.873 1.00 98.56 181 VAL A CA 1
ATOM 1414 C C . VAL A 1 181 ? 9.150 9.892 -21.350 1.00 98.56 181 VAL A C 1
ATOM 1416 O O . VAL A 1 181 ? 8.839 9.235 -20.359 1.00 98.56 181 VAL A O 1
ATOM 1419 N N . PHE A 1 182 ? 10.330 9.760 -21.948 1.00 98.19 182 PHE A N 1
ATOM 1420 C CA . PHE A 1 182 ? 11.360 8.829 -21.496 1.00 98.19 182 PHE A CA 1
ATOM 1421 C C . PHE A 1 182 ? 12.582 9.608 -21.012 1.00 98.19 182 PHE A C 1
ATOM 1423 O O . PHE A 1 182 ? 13.176 10.363 -21.779 1.00 98.19 182 PHE A O 1
ATOM 1430 N N . GLU A 1 183 ? 12.955 9.469 -19.742 1.00 98.19 183 GLU A N 1
ATOM 1431 C CA . GLU A 1 183 ? 14.110 10.171 -19.167 1.00 98.19 183 GLU A CA 1
ATOM 1432 C C . GLU A 1 183 ? 15.222 9.186 -18.817 1.00 98.19 183 GLU A C 1
ATOM 1434 O O . GLU A 1 183 ? 14.976 8.076 -18.345 1.00 98.19 183 GLU A O 1
ATOM 1439 N N . LEU A 1 184 ? 16.460 9.626 -19.018 1.00 96.69 184 LEU A N 1
ATOM 1440 C CA . LEU A 1 184 ? 17.667 8.829 -18.834 1.00 96.69 184 LEU A CA 1
ATOM 1441 C C . LEU A 1 184 ? 18.626 9.564 -17.881 1.00 96.69 184 LEU A C 1
ATOM 1443 O O . LEU A 1 184 ? 19.645 10.090 -18.327 1.00 96.69 184 LEU A O 1
ATOM 1447 N N . PRO A 1 185 ? 18.328 9.642 -16.569 1.00 96.44 185 PRO A N 1
ATOM 1448 C CA . PRO A 1 185 ? 19.001 10.582 -15.665 1.00 96.44 185 PRO A CA 1
ATOM 1449 C C . PRO A 1 185 ? 20.494 10.308 -15.450 1.00 96.44 185 PRO A C 1
ATOM 1451 O O . PRO A 1 185 ? 21.232 11.199 -15.038 1.00 96.44 185 PRO A O 1
ATOM 1454 N N . PHE A 1 186 ? 20.933 9.070 -15.694 1.00 95.06 186 PHE A N 1
ATOM 1455 C CA . PHE A 1 186 ? 22.336 8.656 -15.593 1.00 95.06 186 PHE A CA 1
ATOM 1456 C C . PHE A 1 186 ? 22.999 8.431 -16.951 1.00 95.06 186 PHE A C 1
ATOM 1458 O O . PHE A 1 186 ? 24.122 7.926 -17.004 1.00 95.06 186 PHE A O 1
ATOM 1465 N N . ALA A 1 187 ? 22.339 8.798 -18.053 1.00 92.31 187 ALA A N 1
ATOM 1466 C CA . ALA A 1 187 ? 22.969 8.688 -19.356 1.00 92.31 187 ALA A CA 1
ATOM 1467 C C . ALA A 1 187 ? 24.235 9.567 -19.422 1.00 92.31 187 ALA A C 1
ATOM 1469 O O . ALA A 1 187 ? 24.222 10.695 -18.916 1.00 92.31 187 ALA A O 1
ATOM 1470 N N . PRO A 1 188 ? 25.331 9.077 -20.033 1.00 90.88 188 PRO A N 1
ATOM 1471 C CA . PRO A 1 188 ? 26.566 9.842 -20.157 1.00 90.88 188 PRO A CA 1
ATOM 1472 C C . PRO A 1 188 ? 26.384 11.159 -20.930 1.00 90.88 188 PRO A C 1
ATOM 1474 O O . PRO A 1 188 ? 25.407 11.328 -21.669 1.00 90.88 188 PRO A O 1
ATOM 1477 N N . PRO A 1 189 ? 27.361 12.081 -20.847 1.00 84.88 189 PRO A N 1
ATOM 1478 C CA . PRO A 1 189 ? 27.442 13.206 -21.773 1.00 84.88 189 PRO A CA 1
ATOM 1479 C C . PRO A 1 189 ? 27.314 12.731 -23.231 1.00 84.88 189 PRO A C 1
ATOM 1481 O O . PRO A 1 189 ? 27.847 11.684 -23.589 1.00 84.88 189 PRO A O 1
ATOM 1484 N N . ASN A 1 190 ? 26.613 13.507 -24.062 1.00 85.50 190 ASN A N 1
ATOM 1485 C CA . ASN A 1 190 ? 26.279 13.220 -25.472 1.00 85.50 190 ASN A CA 1
ATOM 1486 C C . ASN A 1 190 ? 25.147 12.211 -25.726 1.00 85.50 190 ASN A C 1
ATOM 1488 O O . ASN A 1 190 ? 24.722 12.083 -26.870 1.00 85.50 190 ASN A O 1
ATOM 1492 N N . TYR A 1 191 ? 24.594 11.574 -24.695 1.00 90.69 191 TYR A N 1
ATOM 1493 C CA . TYR A 1 191 ? 23.350 10.811 -24.814 1.00 90.69 191 TYR A CA 1
ATOM 1494 C C . TYR A 1 191 ? 22.136 11.711 -24.538 1.00 90.69 191 TYR A C 1
ATOM 1496 O O . TYR A 1 191 ? 22.251 12.689 -23.784 1.00 90.69 191 TYR A O 1
ATOM 1504 N N . PRO A 1 192 ? 20.959 11.406 -25.116 1.00 92.69 192 PRO A N 1
ATOM 1505 C CA . PRO A 1 192 ? 19.734 12.102 -24.755 1.00 92.69 192 PRO A CA 1
ATOM 1506 C C . PRO A 1 192 ? 19.451 11.906 -23.263 1.00 92.69 192 PRO A C 1
ATOM 1508 O O . PRO A 1 192 ? 19.490 10.796 -22.748 1.00 92.69 192 PRO A O 1
ATOM 1511 N N . GLN A 1 193 ? 19.145 12.998 -22.565 1.00 94.75 193 GLN A N 1
ATOM 1512 C CA . GLN A 1 193 ? 18.681 12.946 -21.172 1.00 94.75 193 GLN A CA 1
ATOM 1513 C C . GLN A 1 193 ? 17.160 12.773 -21.094 1.00 94.75 193 GLN A C 1
ATOM 1515 O O . GLN A 1 193 ? 16.619 12.352 -20.073 1.00 94.75 193 GLN A O 1
ATOM 1520 N N . ARG A 1 194 ? 16.465 13.124 -22.181 1.00 97.19 194 ARG A N 1
ATOM 1521 C CA . ARG A 1 194 ? 15.013 13.109 -22.292 1.00 97.19 194 ARG A CA 1
ATOM 1522 C C . ARG A 1 194 ? 14.602 12.924 -23.748 1.00 97.19 194 ARG A C 1
ATOM 1524 O O . ARG A 1 194 ? 15.113 13.615 -24.625 1.00 97.19 194 ARG A O 1
ATOM 1531 N N . LEU A 1 195 ? 13.650 12.032 -23.971 1.00 98.00 195 LEU A N 1
ATOM 1532 C CA . LEU A 1 195 ? 12.974 11.781 -25.237 1.00 98.00 195 LEU A CA 1
ATOM 1533 C C . LEU A 1 195 ? 11.488 12.082 -25.033 1.00 98.00 195 LEU A C 1
ATOM 1535 O O . LEU A 1 195 ? 10.933 11.780 -23.975 1.00 98.00 195 LEU A O 1
ATOM 1539 N N . VAL A 1 196 ? 10.860 12.712 -26.022 1.00 98.12 196 VAL A N 1
ATOM 1540 C CA . VAL A 1 196 ? 9.439 13.074 -25.972 1.00 98.12 196 VAL A CA 1
ATOM 1541 C C . VAL A 1 196 ? 8.752 12.510 -27.203 1.00 98.12 196 VAL A C 1
ATOM 1543 O O . VAL A 1 196 ? 9.170 12.775 -28.330 1.00 98.12 196 VAL A O 1
ATOM 1546 N N . GLY A 1 197 ? 7.694 11.748 -26.957 1.00 97.81 197 GLY A N 1
ATOM 1547 C CA . GLY A 1 197 ? 6.883 11.091 -27.961 1.00 97.81 197 GLY A CA 1
ATOM 1548 C C . GLY A 1 197 ? 7.378 9.695 -28.333 1.00 97.81 197 GLY A C 1
ATOM 1549 O O . GLY A 1 197 ? 8.578 9.404 -28.374 1.00 97.81 197 GLY A O 1
ATOM 1550 N N . LYS A 1 198 ? 6.417 8.835 -28.669 1.00 96.75 198 LYS A N 1
ATOM 1551 C CA . LYS A 1 198 ? 6.606 7.415 -29.000 1.00 96.75 198 LYS A CA 1
ATOM 1552 C C . LYS A 1 198 ? 7.638 7.187 -30.107 1.00 96.75 198 LYS A C 1
ATOM 1554 O O . LYS A 1 198 ? 8.464 6.285 -30.005 1.00 96.75 198 LYS A O 1
ATOM 1559 N N . THR A 1 199 ? 7.658 8.054 -31.121 1.00 97.00 199 THR A N 1
ATOM 1560 C CA . THR A 1 199 ? 8.630 8.001 -32.225 1.00 97.00 199 THR A CA 1
ATOM 1561 C C . THR A 1 199 ? 10.068 8.214 -31.750 1.00 97.00 199 THR A C 1
ATOM 1563 O O . THR A 1 199 ? 10.960 7.485 -32.170 1.00 97.00 199 THR A O 1
ATOM 1566 N N . ALA A 1 200 ? 10.314 9.176 -30.854 1.00 97.38 200 ALA A N 1
ATOM 1567 C CA . ALA A 1 200 ? 11.661 9.427 -30.338 1.00 97.38 200 ALA A CA 1
ATOM 1568 C C . ALA A 1 200 ? 12.158 8.261 -29.468 1.00 97.38 200 ALA A C 1
ATOM 1570 O O . ALA A 1 200 ? 13.327 7.887 -29.539 1.00 97.38 200 ALA A O 1
ATOM 1571 N N . ILE A 1 201 ? 11.257 7.660 -28.683 1.00 97.56 201 ILE A N 1
ATOM 1572 C CA . ILE A 1 201 ? 11.542 6.472 -27.865 1.00 97.56 201 ILE A CA 1
ATOM 1573 C C . ILE A 1 201 ? 11.866 5.269 -28.762 1.00 97.56 201 ILE A C 1
ATOM 1575 O O . ILE A 1 201 ? 12.860 4.579 -28.537 1.00 97.56 201 ILE A O 1
ATOM 1579 N N . TRP A 1 202 ? 11.062 5.043 -29.806 1.00 96.88 202 TRP A N 1
ATOM 1580 C CA . TRP A 1 202 ? 11.283 3.986 -30.794 1.00 96.88 202 TRP A CA 1
ATOM 1581 C C . TRP A 1 202 ? 12.661 4.088 -31.447 1.00 96.88 202 TRP A C 1
ATOM 1583 O O . TRP A 1 202 ? 13.429 3.127 -31.422 1.00 96.88 202 TRP A O 1
ATOM 1593 N N . GLU A 1 203 ? 12.989 5.254 -32.007 1.00 96.38 203 GLU A N 1
ATOM 1594 C CA . GLU A 1 203 ? 14.250 5.466 -32.720 1.00 96.38 203 GLU A CA 1
ATOM 1595 C C . GLU A 1 203 ? 15.469 5.212 -31.826 1.00 96.38 203 GLU A C 1
ATOM 1597 O O . GLU A 1 203 ? 16.467 4.666 -32.297 1.00 96.38 203 GLU A O 1
ATOM 1602 N N . TYR A 1 204 ? 15.357 5.513 -30.531 1.00 94.69 204 TYR A N 1
ATOM 1603 C CA . TYR A 1 204 ? 16.410 5.281 -29.546 1.00 94.69 204 TYR A CA 1
ATOM 1604 C C . TYR A 1 204 ? 16.643 3.792 -29.224 1.00 94.69 204 TYR A C 1
ATOM 1606 O O . TYR A 1 204 ? 17.788 3.373 -29.062 1.00 94.69 204 TYR A O 1
ATOM 1614 N N . VAL A 1 205 ? 15.585 2.976 -29.123 1.00 93.31 205 VAL A N 1
ATOM 1615 C CA . VAL A 1 205 ? 15.675 1.619 -28.536 1.00 93.31 205 VAL A CA 1
ATOM 1616 C C . VAL A 1 205 ? 15.424 0.464 -29.513 1.00 93.31 205 VAL A C 1
ATOM 1618 O O . VAL A 1 205 ? 15.753 -0.678 -29.198 1.00 93.31 205 VAL A O 1
ATOM 1621 N N . LYS A 1 206 ? 14.884 0.713 -30.715 1.00 93.38 206 LYS A N 1
ATOM 1622 C CA . LYS A 1 206 ? 14.463 -0.340 -31.670 1.00 93.38 206 LYS A CA 1
ATOM 1623 C C . LYS A 1 206 ? 15.548 -1.360 -32.032 1.00 93.38 206 LYS A C 1
ATOM 1625 O O . LYS A 1 206 ? 15.238 -2.516 -32.315 1.00 93.38 206 LYS A O 1
ATOM 1630 N N . ASP A 1 207 ? 16.815 -0.950 -32.025 1.00 92.12 207 ASP A N 1
ATOM 1631 C CA . ASP A 1 207 ? 17.949 -1.802 -32.398 1.00 92.12 207 ASP A CA 1
ATOM 1632 C C . ASP A 1 207 ? 18.605 -2.501 -31.199 1.00 92.12 207 ASP A C 1
ATOM 1634 O O . ASP A 1 207 ? 19.512 -3.316 -31.389 1.00 92.12 207 ASP A O 1
ATOM 1638 N N . TYR A 1 208 ? 18.114 -2.264 -29.977 1.00 91.75 208 TYR A N 1
ATOM 1639 C CA . TYR A 1 208 ? 18.637 -2.870 -28.751 1.00 91.75 208 TYR A CA 1
ATOM 1640 C C . TYR A 1 208 ? 18.748 -4.408 -28.845 1.00 91.75 208 TYR A C 1
ATOM 1642 O O . TYR A 1 208 ? 19.847 -4.931 -28.618 1.00 91.75 208 TYR A O 1
ATOM 1650 N N . PRO A 1 209 ? 17.718 -5.160 -29.299 1.00 94.31 209 PRO A N 1
ATOM 1651 C CA . PRO A 1 209 ? 17.818 -6.619 -29.415 1.00 94.31 209 PRO A CA 1
ATOM 1652 C C . PRO A 1 209 ? 18.792 -7.111 -30.494 1.00 94.31 209 PRO A C 1
ATOM 1654 O O . PRO A 1 209 ? 19.171 -8.279 -30.495 1.00 94.31 209 PRO A O 1
ATOM 1657 N N . LYS A 1 210 ? 19.220 -6.244 -31.424 1.00 93.06 210 LYS A N 1
ATOM 1658 C CA . LYS A 1 210 ? 20.249 -6.582 -32.426 1.00 93.06 210 LYS A CA 1
ATOM 1659 C C . LYS A 1 210 ? 21.660 -6.527 -31.843 1.00 93.06 210 LYS A C 1
ATOM 1661 O O . LYS A 1 210 ? 22.601 -7.018 -32.468 1.00 93.06 210 LYS A O 1
ATOM 1666 N N . ARG A 1 211 ? 21.830 -5.909 -30.669 1.00 92.94 211 ARG A N 1
ATOM 1667 C CA . ARG A 1 211 ? 23.124 -5.751 -29.989 1.00 92.94 211 ARG A CA 1
ATOM 1668 C C . ARG A 1 211 ? 23.224 -6.579 -28.719 1.00 92.94 211 ARG A C 1
ATOM 1670 O O . ARG A 1 211 ? 24.302 -7.099 -28.426 1.00 92.94 211 ARG A O 1
ATOM 1677 N N . ILE A 1 212 ? 22.119 -6.718 -27.993 1.00 95.12 212 ILE A N 1
ATOM 1678 C CA . ILE A 1 212 ? 22.036 -7.478 -26.751 1.00 95.12 212 ILE A CA 1
ATOM 1679 C C . ILE A 1 212 ? 20.971 -8.562 -26.923 1.00 95.12 212 ILE A C 1
ATOM 1681 O O . ILE A 1 212 ? 19.786 -8.271 -27.063 1.00 95.12 212 ILE A O 1
ATOM 1685 N N . ASP A 1 213 ? 21.401 -9.821 -26.885 1.00 95.69 213 ASP A N 1
ATOM 1686 C CA . ASP A 1 213 ? 20.501 -10.960 -26.742 1.00 95.69 213 ASP A CA 1
ATOM 1687 C C . ASP A 1 213 ? 20.054 -11.031 -25.283 1.00 95.69 213 ASP A C 1
ATOM 1689 O O . ASP A 1 213 ? 20.777 -11.533 -24.417 1.00 95.69 213 ASP A O 1
ATOM 1693 N N . LEU A 1 214 ? 18.889 -10.454 -25.003 1.00 95.12 214 LEU A N 1
ATOM 1694 C CA . LEU A 1 214 ? 18.276 -10.498 -23.687 1.00 95.12 214 LEU A CA 1
ATOM 1695 C C . LEU A 1 214 ? 17.756 -11.914 -23.393 1.00 95.12 214 LEU A C 1
ATOM 1697 O O . LEU A 1 214 ? 17.019 -12.499 -24.194 1.00 95.12 214 LEU A O 1
ATOM 1701 N N . GLN A 1 215 ? 18.141 -12.449 -22.235 1.00 94.25 215 GLN A N 1
ATOM 1702 C CA . GLN A 1 215 ? 17.867 -13.827 -21.813 1.00 94.25 215 GLN A CA 1
ATOM 1703 C C . GLN A 1 215 ? 16.986 -13.899 -20.565 1.00 94.25 215 GLN A C 1
ATOM 1705 O O . GLN A 1 215 ? 16.308 -14.904 -20.365 1.00 94.25 215 GLN A O 1
ATOM 1710 N N . GLY A 1 216 ? 16.943 -12.841 -19.753 1.00 94.88 216 GLY A N 1
ATOM 1711 C CA . GLY A 1 216 ? 16.027 -12.768 -18.624 1.00 94.88 216 GLY A CA 1
ATOM 1712 C C . GLY A 1 216 ? 16.198 -11.525 -17.760 1.00 94.88 216 GLY A C 1
ATOM 1713 O O . GLY A 1 216 ? 17.047 -10.668 -18.010 1.00 94.88 216 GLY A O 1
ATOM 1714 N N . PHE A 1 217 ? 15.379 -11.473 -16.713 1.00 94.88 217 PHE A N 1
ATOM 1715 C CA . PHE A 1 217 ? 15.488 -10.519 -15.618 1.00 94.88 217 PHE A CA 1
ATOM 1716 C C . PHE A 1 217 ? 15.610 -11.302 -14.310 1.00 94.88 217 PHE A C 1
ATOM 1718 O O . PHE A 1 217 ? 14.799 -12.189 -14.041 1.00 94.88 217 PHE A O 1
ATOM 1725 N N . ALA A 1 218 ? 16.624 -10.989 -13.512 1.00 91.25 218 ALA A N 1
ATOM 1726 C CA . ALA A 1 218 ? 16.850 -11.564 -12.192 1.00 91.25 218 ALA A CA 1
ATOM 1727 C C . ALA A 1 218 ? 16.591 -10.512 -11.108 1.00 91.25 218 ALA A C 1
ATOM 1729 O O . ALA A 1 218 ? 16.675 -9.314 -11.372 1.00 91.25 218 ALA A O 1
ATOM 1730 N N . GLU A 1 219 ? 16.293 -10.966 -9.887 1.00 92.88 219 GLU A N 1
ATOM 1731 C CA . GLU A 1 219 ? 16.072 -10.087 -8.725 1.00 92.88 219 GLU A CA 1
ATOM 1732 C C . GLU A 1 219 ? 15.051 -8.966 -9.002 1.00 92.88 219 GLU A C 1
ATOM 1734 O O . GLU A 1 219 ? 15.267 -7.820 -8.621 1.00 92.88 219 GLU A O 1
ATOM 1739 N N . VAL A 1 220 ? 13.952 -9.289 -9.698 1.00 93.94 220 VAL A N 1
ATOM 1740 C CA . VAL A 1 220 ? 12.893 -8.316 -9.995 1.00 93.94 220 VAL A CA 1
ATOM 1741 C C . VAL A 1 220 ? 12.113 -8.018 -8.719 1.00 93.94 220 VAL A C 1
ATOM 1743 O O . VAL A 1 220 ? 11.448 -8.902 -8.173 1.00 93.94 220 VAL A O 1
ATOM 1746 N N . ILE A 1 221 ? 12.187 -6.774 -8.255 1.00 96.00 221 ILE A N 1
ATOM 1747 C CA . ILE A 1 221 ? 11.448 -6.270 -7.101 1.00 96.00 221 ILE A CA 1
ATOM 1748 C C . ILE A 1 221 ? 10.559 -5.125 -7.579 1.00 96.00 221 ILE A C 1
ATOM 1750 O O . ILE A 1 221 ? 11.032 -4.111 -8.085 1.00 96.00 221 ILE A O 1
ATOM 1754 N N . GLU A 1 222 ? 9.252 -5.304 -7.426 1.00 95.62 222 GLU A N 1
ATOM 1755 C CA . GLU A 1 222 ? 8.235 -4.319 -7.783 1.00 95.62 222 GLU A CA 1
ATOM 1756 C C . GLU A 1 222 ? 7.784 -3.584 -6.510 1.00 95.62 222 GLU A C 1
ATOM 1758 O O . GLU A 1 222 ? 7.353 -4.208 -5.539 1.00 95.62 222 GLU A O 1
ATOM 1763 N N . HIS A 1 223 ? 7.857 -2.254 -6.520 1.00 95.88 223 HIS A N 1
ATOM 1764 C CA . HIS A 1 223 ? 7.449 -1.375 -5.427 1.00 95.88 223 HIS A CA 1
ATOM 1765 C C . HIS A 1 223 ? 6.259 -0.513 -5.873 1.00 95.88 223 HIS A C 1
ATOM 1767 O O . HIS A 1 223 ? 6.450 0.565 -6.454 1.00 95.88 223 HIS A O 1
ATOM 1773 N N . PRO A 1 224 ? 5.015 -0.960 -5.624 1.00 90.38 224 PRO A N 1
ATOM 1774 C CA . PRO A 1 224 ? 3.847 -0.116 -5.821 1.00 90.38 224 PRO A CA 1
ATOM 1775 C C . PRO A 1 224 ? 3.929 1.121 -4.929 1.00 90.38 224 PRO A C 1
ATOM 1777 O O . PRO A 1 224 ? 4.327 1.028 -3.766 1.00 90.38 224 PRO A O 1
ATOM 1780 N N . THR A 1 225 ? 3.515 2.270 -5.453 1.00 91.88 225 THR A N 1
ATOM 1781 C CA . THR A 1 225 ? 3.537 3.521 -4.690 1.00 91.88 225 THR A CA 1
ATOM 1782 C C . THR A 1 225 ? 2.142 3.906 -4.181 1.00 91.88 225 THR A C 1
ATOM 1784 O O . THR A 1 225 ? 1.139 3.208 -4.403 1.00 91.88 225 THR A O 1
ATOM 1787 N N . THR A 1 226 ? 2.075 5.021 -3.452 1.00 87.88 226 THR A N 1
ATOM 1788 C CA . THR A 1 226 ? 0.812 5.648 -3.045 1.00 87.88 226 THR A CA 1
ATOM 1789 C C . THR A 1 226 ? 0.035 6.203 -4.239 1.00 87.88 226 THR A C 1
ATOM 1791 O O . THR A 1 226 ? -1.185 6.283 -4.163 1.00 87.88 226 THR A O 1
ATOM 1794 N N . GLU A 1 227 ? 0.716 6.527 -5.343 1.00 93.44 227 GLU A N 1
ATOM 1795 C CA . GLU A 1 227 ? 0.105 6.870 -6.627 1.00 93.44 227 GLU A CA 1
ATOM 1796 C C . GLU A 1 227 ? -0.125 5.572 -7.427 1.00 93.44 227 GLU A C 1
ATOM 1798 O O . GLU A 1 227 ? 0.842 4.916 -7.820 1.00 93.44 227 GLU A O 1
ATOM 1803 N N . PRO A 1 228 ? -1.377 5.136 -7.665 1.00 90.50 228 PRO A N 1
ATOM 1804 C CA . PRO A 1 228 ? -1.643 3.793 -8.191 1.00 90.50 228 PRO A CA 1
ATOM 1805 C C . PRO A 1 228 ? -1.118 3.538 -9.609 1.00 90.50 228 PRO A C 1
ATOM 1807 O O . PRO A 1 228 ? -0.823 2.393 -9.939 1.00 90.50 228 PRO A O 1
ATOM 1810 N N . GLY A 1 229 ? -0.981 4.594 -10.418 1.00 95.56 229 GLY A N 1
ATOM 1811 C CA . GLY A 1 229 ? -0.376 4.547 -11.751 1.00 95.56 229 GLY A CA 1
ATOM 1812 C C . GLY A 1 229 ? 1.155 4.572 -11.743 1.00 95.56 229 GLY A C 1
ATOM 1813 O O . GLY A 1 229 ? 1.762 4.500 -12.805 1.00 95.56 229 GLY A O 1
ATOM 1814 N N . VAL A 1 230 ? 1.805 4.697 -10.579 1.00 97.69 230 VAL A N 1
ATOM 1815 C CA . VAL A 1 230 ? 3.267 4.796 -10.477 1.00 97.69 230 VAL A CA 1
ATOM 1816 C C . VAL A 1 230 ? 3.855 3.553 -9.823 1.00 97.69 230 VAL A C 1
ATOM 1818 O O . VAL A 1 230 ? 3.486 3.165 -8.709 1.00 97.69 230 VAL A O 1
ATOM 1821 N N . LEU A 1 231 ? 4.832 2.968 -10.513 1.00 98.06 231 LEU A N 1
ATOM 1822 C CA . LEU A 1 231 ? 5.566 1.779 -10.103 1.00 98.06 231 LEU A CA 1
ATOM 1823 C C . LEU A 1 231 ? 7.073 2.051 -10.131 1.00 98.06 231 LEU A C 1
ATOM 1825 O O . LEU A 1 231 ? 7.600 2.560 -11.122 1.00 98.06 231 LEU A O 1
ATOM 1829 N N . VAL A 1 232 ? 7.770 1.679 -9.056 1.00 98.50 232 VAL A N 1
ATOM 1830 C CA . VAL A 1 232 ? 9.238 1.606 -9.036 1.00 98.50 232 VAL A CA 1
ATOM 1831 C C . VAL A 1 232 ? 9.644 0.143 -9.145 1.00 98.50 232 VAL A C 1
ATOM 1833 O O . VAL A 1 232 ? 9.095 -0.699 -8.440 1.00 98.50 232 VAL A O 1
ATOM 1836 N N . VAL A 1 233 ? 10.582 -0.172 -10.029 1.00 97.94 233 VAL A N 1
ATOM 1837 C CA . VAL A 1 233 ? 11.033 -1.545 -10.269 1.00 97.94 233 VAL A CA 1
ATOM 1838 C C . VAL A 1 233 ? 12.542 -1.597 -10.202 1.00 97.94 233 VAL A C 1
ATOM 1840 O O . VAL A 1 233 ? 13.212 -0.842 -10.898 1.00 97.94 233 VAL A O 1
ATOM 1843 N N . GLU A 1 234 ? 13.070 -2.508 -9.399 1.00 98.00 234 GLU A N 1
ATOM 1844 C CA . GLU A 1 234 ? 14.487 -2.850 -9.376 1.00 98.00 234 GLU A CA 1
ATOM 1845 C C . GLU A 1 234 ? 14.669 -4.201 -10.064 1.00 98.00 234 GLU A C 1
ATOM 1847 O O . GLU A 1 234 ? 13.919 -5.137 -9.796 1.00 98.00 234 GLU A O 1
ATOM 1852 N N . ALA A 1 235 ? 15.635 -4.314 -10.973 1.00 96.19 235 ALA A N 1
ATOM 1853 C CA . ALA A 1 235 ? 15.914 -5.575 -11.651 1.00 96.19 235 ALA A CA 1
ATOM 1854 C C . ALA A 1 235 ? 17.366 -5.660 -12.123 1.00 96.19 235 ALA A C 1
ATOM 1856 O O . ALA A 1 235 ? 18.002 -4.657 -12.458 1.00 96.19 235 ALA A O 1
ATOM 1857 N N . GLN A 1 236 ? 17.883 -6.882 -12.220 1.00 95.75 236 GLN A N 1
ATOM 1858 C CA . GLN A 1 236 ? 19.085 -7.185 -12.985 1.00 95.75 236 GLN A CA 1
ATOM 1859 C C . GLN A 1 236 ? 18.692 -7.704 -14.367 1.00 95.75 236 GLN A C 1
ATOM 1861 O O . GLN A 1 236 ? 18.025 -8.726 -14.495 1.00 95.75 236 GLN A O 1
ATOM 1866 N N . VAL A 1 237 ? 19.149 -7.019 -15.406 1.00 94.94 237 VAL A N 1
ATOM 1867 C CA . VAL A 1 237 ? 19.003 -7.438 -16.801 1.00 94.94 237 VAL A CA 1
ATOM 1868 C C . VAL A 1 237 ? 20.087 -8.463 -17.117 1.00 94.94 237 VAL A C 1
ATOM 1870 O O . VAL A 1 237 ? 21.266 -8.188 -16.887 1.00 94.94 237 VAL A O 1
ATOM 1873 N N . GLU A 1 238 ? 19.707 -9.625 -17.652 1.00 94.19 238 GLU A N 1
ATOM 1874 C CA . GLU A 1 238 ? 20.626 -10.711 -17.997 1.00 94.19 238 GLU A CA 1
ATOM 1875 C C . GLU A 1 238 ? 20.553 -11.069 -19.479 1.00 94.19 238 GLU A C 1
ATOM 1877 O O . GLU A 1 238 ? 19.486 -11.319 -20.036 1.00 94.19 238 GLU A O 1
ATOM 1882 N N . GLY A 1 239 ? 21.710 -11.143 -20.126 1.00 95.31 239 GLY A N 1
ATOM 1883 C CA . GLY A 1 239 ? 21.797 -11.496 -21.533 1.00 95.31 239 GLY A CA 1
ATOM 1884 C C . GLY A 1 239 ? 23.224 -11.684 -22.014 1.00 95.31 239 GLY A C 1
ATOM 1885 O O . GLY A 1 239 ? 24.153 -11.916 -21.231 1.00 95.31 239 GLY A O 1
ATOM 1886 N N . ARG A 1 240 ? 23.413 -11.557 -23.324 1.00 95.69 240 ARG A N 1
ATOM 1887 C CA . ARG A 1 240 ? 24.724 -11.587 -23.973 1.00 95.69 240 ARG A CA 1
ATOM 1888 C C . ARG A 1 240 ? 24.855 -10.474 -24.992 1.00 95.69 240 ARG A C 1
ATOM 1890 O O . ARG A 1 240 ? 23.940 -10.201 -25.757 1.00 95.69 240 ARG A O 1
ATOM 1897 N N . VAL A 1 241 ? 26.034 -9.872 -25.049 1.00 94.69 241 VAL A N 1
ATOM 1898 C CA . VAL A 1 241 ? 26.371 -8.930 -26.117 1.00 94.69 241 VAL A CA 1
ATOM 1899 C C . VAL A 1 241 ? 26.627 -9.724 -27.393 1.00 94.69 241 VAL A C 1
ATOM 1901 O O . VAL A 1 241 ? 27.549 -10.537 -27.435 1.00 94.69 241 VAL A O 1
ATOM 1904 N N . ILE A 1 242 ? 25.841 -9.488 -28.441 1.00 93.19 242 ILE A N 1
ATOM 1905 C CA . ILE A 1 242 ? 25.862 -10.290 -29.675 1.00 93.19 242 ILE A CA 1
ATOM 1906 C C . ILE A 1 242 ? 27.229 -10.219 -30.364 1.00 93.19 242 ILE A C 1
ATOM 1908 O O . ILE A 1 242 ? 27.766 -11.241 -30.782 1.00 93.19 242 ILE A O 1
ATOM 1912 N N . ALA A 1 243 ? 27.833 -9.030 -30.429 1.00 88.88 243 ALA A N 1
ATOM 1913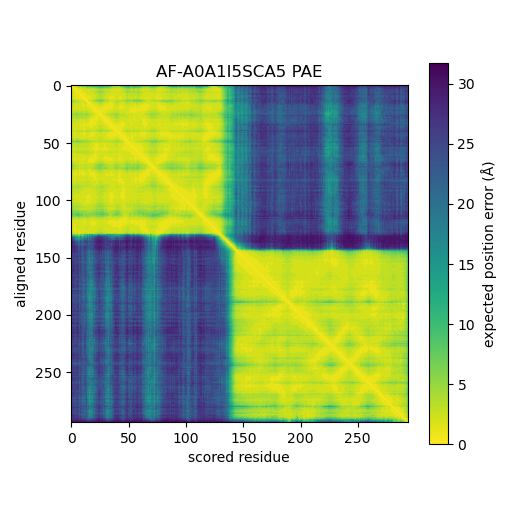 C CA . ALA A 1 243 ? 29.105 -8.829 -31.124 1.00 88.88 243 ALA A CA 1
ATOM 1914 C C . ALA A 1 243 ? 30.300 -9.539 -30.459 1.00 88.88 243 ALA A C 1
ATOM 1916 O O . ALA A 1 243 ? 31.265 -9.875 -31.139 1.00 88.88 243 ALA A O 1
ATOM 1917 N N . THR A 1 244 ? 30.265 -9.742 -29.137 1.00 89.12 244 THR A N 1
ATOM 1918 C CA . THR A 1 244 ? 31.418 -10.252 -28.369 1.00 89.12 244 THR A CA 1
ATOM 1919 C C . THR A 1 244 ? 31.158 -11.595 -27.690 1.00 89.12 244 THR A C 1
ATOM 1921 O O . THR A 1 244 ? 32.097 -12.231 -27.215 1.00 89.12 244 THR A O 1
ATOM 1924 N N . GLY A 1 245 ? 29.896 -12.015 -27.580 1.00 90.19 245 GLY A N 1
ATOM 1925 C CA . GLY A 1 245 ? 29.455 -13.183 -26.817 1.00 90.19 245 GLY A CA 1
ATOM 1926 C C . GLY A 1 245 ? 29.561 -13.032 -25.293 1.00 90.19 245 GLY A C 1
ATOM 1927 O O . GLY A 1 245 ? 29.177 -13.957 -24.565 1.00 90.19 245 GLY A O 1
ATOM 1928 N N . LYS A 1 246 ? 30.074 -11.900 -24.786 1.00 90.75 246 LYS A N 1
ATOM 1929 C CA . LYS A 1 246 ? 30.271 -11.669 -23.349 1.00 90.75 246 LYS A CA 1
ATOM 1930 C C . LYS A 1 246 ? 28.929 -11.552 -22.612 1.00 90.75 246 LYS A C 1
ATOM 1932 O O . LYS A 1 246 ? 27.962 -11.056 -23.196 1.00 90.75 246 LYS A O 1
ATOM 1937 N N . PRO A 1 247 ? 28.854 -11.982 -21.338 1.00 93.00 247 PRO A N 1
ATOM 1938 C CA . PRO A 1 247 ? 27.666 -11.778 -20.517 1.00 93.00 247 PRO A CA 1
ATOM 1939 C C . PRO A 1 247 ? 27.332 -10.291 -20.369 1.00 93.00 247 PRO A C 1
ATOM 1941 O O . PRO A 1 247 ? 28.214 -9.477 -20.106 1.00 93.00 247 PRO A O 1
ATOM 1944 N N . TYR A 1 248 ? 26.051 -9.966 -20.491 1.00 94.25 248 TYR A N 1
ATOM 1945 C CA . TYR A 1 248 ? 25.489 -8.664 -20.160 1.00 94.25 248 TYR A CA 1
ATOM 1946 C C . TYR A 1 248 ? 24.702 -8.809 -18.856 1.00 94.25 248 TYR A C 1
ATOM 1948 O O . TYR A 1 248 ? 23.714 -9.540 -18.815 1.00 94.25 248 TYR A O 1
ATOM 1956 N N . ARG A 1 249 ? 25.184 -8.179 -17.779 1.00 93.88 249 ARG A N 1
ATOM 1957 C CA . ARG A 1 249 ? 24.552 -8.194 -16.451 1.00 93.88 249 ARG A CA 1
ATOM 1958 C C . ARG A 1 249 ? 24.593 -6.801 -15.852 1.00 93.88 249 ARG A C 1
ATOM 1960 O O . ARG A 1 249 ? 25.648 -6.357 -15.406 1.00 93.88 249 ARG A O 1
ATOM 1967 N N . VAL A 1 250 ? 23.462 -6.109 -15.869 1.00 94.38 250 VAL A N 1
ATOM 1968 C CA . VAL A 1 250 ? 23.382 -4.703 -15.457 1.00 94.38 250 VAL A CA 1
ATOM 1969 C C . VAL A 1 250 ? 22.147 -4.498 -14.591 1.00 94.38 250 VAL A C 1
ATOM 1971 O O . VAL A 1 250 ? 21.074 -4.999 -14.917 1.00 94.38 250 VAL A O 1
ATOM 1974 N N . ARG A 1 251 ? 22.297 -3.766 -13.482 1.00 94.06 251 ARG A N 1
ATOM 1975 C CA . ARG A 1 251 ? 21.173 -3.378 -12.620 1.00 94.06 251 ARG A CA 1
ATOM 1976 C C . ARG A 1 251 ? 20.500 -2.113 -13.135 1.00 94.06 251 ARG A C 1
ATOM 1978 O O . ARG A 1 251 ? 21.180 -1.151 -13.501 1.00 94.06 251 ARG A O 1
ATOM 1985 N N . TYR A 1 252 ? 19.178 -2.145 -13.112 1.00 94.88 252 TYR A N 1
ATOM 1986 C CA . TYR A 1 252 ? 18.291 -1.062 -13.490 1.00 94.88 252 TYR A CA 1
ATOM 1987 C C . TYR A 1 252 ? 17.351 -0.752 -12.330 1.00 94.88 252 TYR A C 1
ATOM 1989 O O . TYR A 1 252 ? 16.887 -1.658 -11.635 1.00 94.88 252 TYR A O 1
ATOM 1997 N N . VAL A 1 253 ? 17.051 0.533 -12.167 1.00 97.81 253 VAL A N 1
ATOM 1998 C CA . VAL A 1 253 ? 15.834 0.987 -11.503 1.00 97.81 253 VAL A CA 1
ATOM 1999 C C . VAL A 1 253 ? 14.977 1.687 -12.548 1.00 97.81 253 VAL A C 1
ATOM 2001 O O . VAL A 1 253 ? 15.436 2.615 -13.216 1.00 97.81 253 VAL A O 1
ATOM 2004 N N . TRP A 1 254 ? 13.735 1.249 -12.689 1.00 98.06 254 TRP A N 1
ATOM 2005 C CA . TRP A 1 254 ? 12.737 1.881 -13.539 1.00 98.06 254 TRP A CA 1
ATOM 2006 C C . TRP A 1 254 ? 11.701 2.580 -12.682 1.00 98.06 254 TRP A C 1
ATOM 2008 O O . TRP A 1 254 ? 11.206 2.011 -11.712 1.00 98.06 254 TRP A O 1
ATOM 2018 N N . VAL A 1 255 ? 11.342 3.804 -13.057 1.00 98.38 255 VAL A N 1
ATOM 2019 C CA . VAL A 1 255 ? 10.154 4.469 -12.514 1.00 98.38 255 VAL A CA 1
ATOM 2020 C C . VAL A 1 255 ? 9.178 4.684 -13.653 1.00 98.38 255 VAL A C 1
ATOM 2022 O O . VAL A 1 255 ? 9.449 5.484 -14.551 1.00 98.38 255 VAL A O 1
ATOM 2025 N N . VAL A 1 256 ? 8.069 3.955 -13.614 1.00 98.19 256 VAL A N 1
ATOM 2026 C CA . VAL A 1 256 ? 7.063 3.901 -14.677 1.00 98.19 256 VAL A CA 1
ATOM 2027 C C . VAL A 1 256 ? 5.786 4.563 -14.178 1.00 98.19 256 VAL A C 1
ATOM 2029 O O . VAL A 1 256 ? 5.320 4.257 -13.082 1.00 98.19 256 VAL A O 1
ATOM 2032 N N . THR A 1 257 ? 5.230 5.460 -14.985 1.00 98.31 257 THR A N 1
ATOM 2033 C CA . THR A 1 257 ? 3.928 6.092 -14.774 1.00 98.31 257 THR A CA 1
ATOM 2034 C C . THR A 1 257 ? 2.987 5.664 -15.892 1.00 98.31 257 THR A C 1
ATOM 2036 O O . THR A 1 257 ? 3.299 5.835 -17.076 1.00 98.31 257 THR A O 1
ATOM 2039 N N . VAL A 1 258 ? 1.844 5.113 -15.503 1.00 97.62 258 VAL A N 1
ATOM 2040 C CA . VAL A 1 258 ? 0.785 4.612 -16.372 1.00 97.62 258 VAL A CA 1
ATOM 2041 C C . VAL A 1 258 ? -0.476 5.433 -16.149 1.00 97.62 258 VAL A C 1
ATOM 2043 O O . VAL A 1 258 ? -0.938 5.584 -15.020 1.00 97.62 258 VAL A O 1
ATOM 2046 N N . GLU A 1 259 ? -1.051 5.910 -17.244 1.00 94.50 259 GLU A N 1
ATOM 2047 C CA . GLU A 1 259 ? -2.345 6.587 -17.282 1.00 94.50 259 GLU A CA 1
ATOM 2048 C C . GLU A 1 259 ? -3.152 5.986 -18.436 1.00 94.50 259 GLU A C 1
ATOM 2050 O O . GLU A 1 259 ? -2.589 5.632 -19.471 1.00 94.50 259 GLU A O 1
ATOM 2055 N N . GLU A 1 260 ? -4.456 5.783 -18.233 1.00 92.44 260 GLU A N 1
ATOM 2056 C CA . GLU A 1 260 ? -5.373 5.237 -19.253 1.00 92.44 260 GLU A CA 1
ATOM 2057 C C . GLU A 1 260 ? -4.869 3.947 -19.947 1.00 92.44 260 GLU A C 1
ATOM 2059 O O . GLU A 1 260 ? -5.144 3.683 -21.116 1.00 92.44 260 GLU A O 1
ATOM 2064 N N . GLY A 1 261 ? -4.114 3.112 -19.219 1.00 94.12 261 GLY A N 1
ATOM 2065 C CA . GLY A 1 261 ? -3.566 1.855 -19.739 1.00 94.12 261 GLY A CA 1
ATOM 2066 C C . GLY A 1 261 ? -2.377 2.011 -20.696 1.00 94.12 261 GLY A C 1
ATOM 2067 O O . GLY A 1 261 ? -2.059 1.065 -21.417 1.00 94.12 261 GLY A O 1
ATOM 2068 N N . LYS A 1 262 ? -1.707 3.170 -20.714 1.00 97.94 262 LYS A N 1
ATOM 2069 C CA . LYS A 1 262 ? -0.474 3.423 -21.474 1.00 97.94 262 LYS A CA 1
ATOM 2070 C C . LYS A 1 262 ? 0.618 4.000 -20.574 1.00 97.94 262 LYS A C 1
ATOM 2072 O O . LYS A 1 262 ? 0.343 4.712 -19.614 1.00 97.94 262 LYS A O 1
ATOM 2077 N N . ILE A 1 263 ? 1.878 3.714 -20.894 1.00 98.50 263 ILE A N 1
ATOM 2078 C CA . ILE A 1 263 ? 3.027 4.346 -20.237 1.00 98.50 263 ILE A CA 1
ATOM 2079 C C . ILE A 1 263 ? 3.122 5.784 -20.742 1.00 98.50 263 ILE A C 1
ATOM 2081 O O . ILE A 1 263 ? 3.459 6.009 -21.904 1.00 98.50 263 ILE A O 1
ATOM 2085 N N . VAL A 1 264 ? 2.847 6.752 -19.871 1.00 98.50 264 VAL A N 1
ATOM 2086 C CA . VAL A 1 264 ? 2.986 8.187 -20.175 1.00 98.50 264 VAL A CA 1
ATOM 2087 C C . VAL A 1 264 ? 4.355 8.724 -19.776 1.00 98.50 264 VAL A C 1
ATOM 2089 O O . VAL A 1 264 ? 4.852 9.690 -20.357 1.00 98.50 264 VAL A O 1
ATOM 2092 N N . LYS A 1 265 ? 5.010 8.082 -18.802 1.00 98.44 265 LYS A N 1
ATOM 2093 C CA . LYS A 1 265 ? 6.363 8.443 -18.393 1.00 98.44 265 LYS A CA 1
ATOM 2094 C C . LYS A 1 265 ? 7.160 7.223 -17.961 1.00 98.44 265 LYS A C 1
ATOM 2096 O O . LYS A 1 265 ? 6.682 6.409 -17.179 1.00 98.44 265 LYS A O 1
ATOM 2101 N N . GLN A 1 266 ? 8.407 7.145 -18.405 1.00 98.19 266 GLN A N 1
ATOM 2102 C CA . GLN A 1 266 ? 9.368 6.165 -17.919 1.00 98.19 266 GLN A CA 1
ATOM 2103 C C . GLN A 1 266 ? 10.709 6.835 -17.631 1.00 98.19 266 GLN A C 1
ATOM 2105 O O . GLN A 1 266 ? 11.178 7.682 -18.390 1.00 98.19 266 GLN A O 1
ATOM 2110 N N . ARG A 1 267 ? 11.317 6.483 -16.499 1.00 98.38 267 ARG A N 1
ATOM 2111 C CA . ARG A 1 267 ? 12.671 6.904 -16.135 1.00 98.38 267 ARG A CA 1
ATOM 2112 C C . ARG A 1 267 ? 13.546 5.684 -15.942 1.00 98.38 267 ARG A C 1
ATOM 2114 O O . ARG A 1 267 ? 13.239 4.847 -15.093 1.00 98.38 267 ARG A O 1
ATOM 2121 N N . ASP A 1 268 ? 14.652 5.656 -16.667 1.00 97.00 268 ASP A N 1
ATOM 2122 C CA . ASP A 1 268 ? 15.597 4.549 -16.661 1.00 97.00 268 ASP A CA 1
ATOM 2123 C C . ASP A 1 268 ? 16.882 4.953 -15.941 1.00 97.00 268 ASP A C 1
ATOM 2125 O O . ASP A 1 268 ? 17.707 5.714 -16.455 1.00 97.00 268 ASP A O 1
ATOM 2129 N N . TYR A 1 269 ? 17.065 4.409 -14.740 1.00 97.06 269 TYR A N 1
ATOM 2130 C CA . TYR A 1 269 ? 18.277 4.553 -13.946 1.00 97.06 269 TYR A CA 1
ATOM 2131 C C . TYR A 1 269 ? 19.124 3.294 -14.111 1.00 97.06 269 TYR A C 1
ATOM 2133 O O . TYR A 1 269 ? 18.931 2.290 -13.428 1.00 97.06 269 TYR A O 1
ATOM 2141 N N . TRP A 1 270 ? 20.076 3.348 -15.029 1.00 92.00 270 TRP A N 1
ATOM 2142 C CA . TRP A 1 270 ? 21.037 2.278 -15.278 1.00 92.00 270 TRP A CA 1
ATOM 2143 C C . TRP A 1 270 ? 22.444 2.745 -14.956 1.00 92.00 270 TRP A C 1
ATOM 2145 O O . TRP A 1 270 ? 22.729 3.940 -14.955 1.00 92.00 270 TRP A O 1
ATOM 2155 N N . ASN A 1 271 ? 23.336 1.801 -14.668 1.00 91.31 271 ASN A N 1
ATOM 2156 C CA . ASN A 1 271 ? 24.736 2.110 -14.405 1.00 91.31 271 ASN A CA 1
ATOM 2157 C C . ASN A 1 271 ? 25.506 2.258 -15.733 1.00 91.31 271 ASN A C 1
ATOM 2159 O O . ASN A 1 271 ? 25.791 1.238 -16.374 1.00 91.31 271 ASN A O 1
ATOM 2163 N N . PRO A 1 272 ? 25.902 3.479 -16.144 1.00 90.56 272 PRO A N 1
ATOM 2164 C CA . PRO A 1 272 ? 26.562 3.676 -17.425 1.00 90.56 272 PRO A CA 1
ATOM 2165 C C . PRO A 1 272 ? 27.938 3.036 -17.525 1.00 90.56 272 PRO A C 1
ATOM 2167 O O . PRO A 1 272 ? 28.320 2.591 -18.605 1.00 90.56 272 PRO A O 1
ATOM 2170 N N . LEU A 1 273 ? 28.656 2.919 -16.408 1.00 90.69 273 LEU A N 1
ATOM 2171 C CA . LEU A 1 273 ? 29.963 2.269 -16.378 1.00 90.69 273 LEU A CA 1
ATOM 2172 C C . LEU A 1 273 ? 29.833 0.760 -16.605 1.00 90.69 273 LEU A C 1
ATOM 2174 O O . LEU A 1 273 ? 30.606 0.194 -17.372 1.00 90.69 273 LEU A O 1
ATOM 2178 N N . ALA A 1 274 ? 28.817 0.125 -16.012 1.00 91.25 274 ALA A N 1
ATOM 2179 C CA . ALA A 1 274 ? 28.560 -1.302 -16.208 1.00 91.25 274 ALA A CA 1
ATOM 2180 C C . ALA A 1 274 ? 28.145 -1.617 -17.654 1.00 91.25 274 ALA A C 1
ATOM 2182 O O . ALA A 1 274 ? 28.594 -2.607 -18.230 1.00 91.25 274 ALA A O 1
ATOM 2183 N N . VAL A 1 275 ? 27.323 -0.759 -18.268 1.00 91.25 275 VAL A N 1
ATOM 2184 C CA . VAL A 1 275 ? 26.939 -0.908 -19.680 1.00 91.25 275 VAL A CA 1
ATOM 2185 C C . VAL A 1 275 ? 28.138 -0.706 -20.606 1.00 91.25 275 VAL A C 1
ATOM 2187 O O . VAL A 1 275 ? 28.342 -1.510 -21.516 1.00 91.25 275 VAL A O 1
ATOM 2190 N N . LEU A 1 276 ? 28.951 0.325 -20.359 1.00 91.44 276 LEU A N 1
ATOM 2191 C CA . LEU A 1 276 ? 30.168 0.607 -21.121 1.00 91.44 276 LEU A CA 1
ATOM 2192 C C . LEU A 1 276 ? 31.153 -0.570 -21.079 1.00 91.44 276 LEU A C 1
ATOM 2194 O O . LEU A 1 276 ? 31.676 -0.980 -22.119 1.00 91.44 276 LEU A O 1
ATOM 2198 N N . GLU A 1 277 ? 31.386 -1.123 -19.886 1.00 90.25 277 GLU A N 1
ATOM 2199 C CA . GLU A 1 277 ? 32.246 -2.288 -19.677 1.00 90.25 277 GLU A CA 1
ATOM 2200 C C . GLU A 1 277 ? 31.698 -3.522 -20.404 1.00 90.25 277 GLU A C 1
ATOM 2202 O O . GLU A 1 277 ? 32.430 -4.174 -21.155 1.00 90.25 277 GLU A O 1
ATOM 2207 N N . ALA A 1 278 ? 30.402 -3.811 -20.244 1.00 89.56 278 ALA A N 1
ATOM 2208 C CA . ALA A 1 278 ? 29.764 -4.972 -20.854 1.00 89.56 278 ALA A CA 1
ATOM 2209 C C . ALA A 1 278 ? 29.815 -4.920 -22.390 1.00 89.56 278 ALA A C 1
ATOM 2211 O O . ALA A 1 278 ? 30.138 -5.919 -23.037 1.00 89.56 278 ALA A O 1
ATOM 2212 N N . LEU A 1 279 ? 29.552 -3.750 -22.979 1.00 89.94 279 LEU A N 1
ATOM 2213 C CA . LEU A 1 279 ? 29.587 -3.542 -24.430 1.00 89.94 279 LEU A CA 1
ATOM 2214 C C . LEU A 1 279 ? 31.013 -3.414 -24.988 1.00 89.94 279 LEU A C 1
ATOM 2216 O O . LEU A 1 279 ? 31.206 -3.490 -26.203 1.00 89.94 279 LEU A O 1
ATOM 2220 N N . GLY A 1 280 ? 32.026 -3.290 -24.126 1.00 87.88 280 GLY A N 1
ATOM 2221 C CA . GLY A 1 280 ? 33.431 -3.269 -24.525 1.00 87.88 280 GLY A CA 1
ATOM 2222 C C . GLY A 1 280 ? 33.868 -1.961 -25.182 1.00 87.88 280 GLY A C 1
ATOM 2223 O O . GLY A 1 280 ? 34.738 -1.990 -26.051 1.00 87.88 280 GLY A O 1
ATOM 2224 N N . GLY A 1 281 ? 33.271 -0.833 -24.786 1.00 88.44 281 GLY A N 1
ATOM 2225 C CA . GLY A 1 281 ? 33.692 0.504 -25.208 1.00 88.44 281 GLY A CA 1
ATOM 2226 C C . GLY A 1 281 ? 32.569 1.404 -25.724 1.00 88.44 281 GLY A C 1
ATOM 2227 O O . GLY A 1 281 ? 31.463 0.967 -26.040 1.00 88.44 281 GLY A O 1
ATOM 2228 N N . GLU A 1 282 ? 32.884 2.695 -25.824 1.00 87.25 282 GLU A N 1
ATOM 2229 C CA . GLU A 1 282 ? 31.915 3.769 -26.075 1.00 87.25 282 GLU A CA 1
ATOM 2230 C C . GLU A 1 282 ? 31.229 3.654 -27.439 1.00 87.25 282 GLU A C 1
ATOM 2232 O O . GLU A 1 282 ? 30.029 3.890 -27.548 1.00 87.25 282 GLU A O 1
ATOM 2237 N N . LYS A 1 283 ? 31.966 3.232 -28.474 1.00 87.56 283 LYS A N 1
ATOM 2238 C CA . LYS A 1 283 ? 31.407 3.041 -29.817 1.00 87.56 283 LYS A CA 1
ATOM 2239 C C . LYS A 1 283 ? 30.266 2.017 -29.817 1.00 87.56 283 LYS A C 1
ATOM 2241 O O . LYS A 1 283 ? 29.195 2.295 -30.340 1.00 87.56 283 LYS A O 1
ATOM 2246 N N . ASN A 1 284 ? 30.475 0.851 -29.204 1.00 86.25 284 ASN A N 1
ATOM 2247 C CA . ASN A 1 284 ? 29.457 -0.205 -29.158 1.00 86.25 284 ASN A CA 1
ATOM 2248 C C . ASN A 1 284 ? 28.241 0.218 -28.328 1.00 86.25 284 ASN A C 1
ATOM 2250 O O . ASN A 1 284 ? 27.116 -0.179 -28.625 1.00 86.25 284 ASN A O 1
ATOM 2254 N N . MET A 1 285 ? 28.468 1.034 -27.300 1.00 89.56 285 MET A N 1
ATOM 2255 C CA . MET A 1 285 ? 27.410 1.622 -26.492 1.00 89.56 285 MET A CA 1
ATOM 2256 C C . MET A 1 285 ? 26.557 2.613 -27.291 1.00 89.56 285 MET A C 1
ATOM 2258 O O . MET A 1 285 ? 25.335 2.481 -27.293 1.00 89.56 285 MET A O 1
ATOM 2262 N N . ARG A 1 286 ? 27.182 3.517 -28.053 1.00 89.38 286 ARG A N 1
ATOM 2263 C CA . ARG A 1 286 ? 26.482 4.447 -28.954 1.00 89.38 286 ARG A CA 1
ATOM 2264 C C . ARG A 1 286 ? 25.666 3.710 -30.013 1.00 89.38 286 ARG A C 1
ATOM 2266 O O . ARG A 1 286 ? 24.477 3.974 -30.162 1.00 89.38 286 ARG A O 1
ATOM 2273 N N . ASP A 1 287 ? 26.278 2.711 -30.647 1.00 88.12 287 ASP A N 1
ATOM 2274 C CA . ASP A 1 287 ? 25.656 1.844 -31.657 1.00 88.12 287 ASP A CA 1
ATOM 2275 C C . ASP A 1 287 ? 24.473 1.009 -31.112 1.00 88.12 287 ASP A C 1
ATOM 2277 O O . ASP A 1 287 ? 23.695 0.464 -31.898 1.00 88.12 287 ASP A O 1
ATOM 2281 N N . THR A 1 288 ? 24.370 0.843 -29.787 1.00 87.06 288 THR A N 1
ATOM 2282 C CA . THR A 1 288 ? 23.286 0.098 -29.116 1.00 87.06 288 THR A CA 1
ATOM 2283 C C . THR A 1 288 ? 22.070 0.956 -28.822 1.00 87.06 288 THR A C 1
ATOM 2285 O O . THR A 1 288 ? 20.952 0.451 -28.865 1.00 87.06 288 THR A O 1
ATOM 2288 N N . PHE A 1 289 ? 22.285 2.241 -28.563 1.00 88.00 289 PHE A N 1
ATOM 2289 C CA . PHE A 1 289 ? 21.230 3.201 -28.241 1.00 88.00 289 PHE A CA 1
ATOM 2290 C C . PHE A 1 289 ? 21.007 4.228 -29.358 1.00 88.00 289 PHE A C 1
ATOM 2292 O O . PHE A 1 289 ? 20.456 5.299 -29.116 1.00 88.00 289 PHE A O 1
ATOM 2299 N N . ASN A 1 290 ? 21.475 3.922 -30.573 1.00 88.94 290 ASN A N 1
ATOM 2300 C CA . ASN A 1 290 ? 21.311 4.745 -31.772 1.00 88.94 290 ASN A CA 1
ATOM 2301 C C . ASN A 1 290 ? 21.722 6.219 -31.577 1.00 88.94 290 ASN A C 1
ATOM 2303 O O . ASN A 1 290 ? 21.043 7.136 -32.036 1.00 88.94 290 ASN A O 1
ATOM 2307 N N . VAL A 1 291 ? 22.844 6.451 -30.887 1.00 86.50 291 VAL A N 1
ATOM 2308 C CA . VAL A 1 291 ? 23.374 7.798 -30.619 1.00 86.50 291 VAL A CA 1
ATOM 2309 C C . VAL A 1 291 ? 24.475 8.152 -31.621 1.00 86.50 291 VAL A C 1
ATOM 2311 O O . VAL A 1 291 ? 25.472 7.438 -31.731 1.00 86.50 291 VAL A O 1
ATOM 2314 N N . GLU A 1 292 ? 24.313 9.270 -32.334 1.00 78.56 292 GLU A N 1
ATOM 2315 C CA . GLU A 1 292 ? 25.287 9.761 -33.321 1.00 78.56 292 GLU A CA 1
ATOM 2316 C C . GLU A 1 292 ? 26.573 10.320 -32.678 1.00 78.56 292 GLU A C 1
ATOM 2318 O O . GLU A 1 292 ? 26.599 10.742 -31.519 1.00 78.56 292 GLU A O 1
ATOM 2323 N N . GLU A 1 293 ? 27.666 10.322 -33.446 1.00 69.69 293 GLU A N 1
ATOM 2324 C CA . GLU A 1 293 ? 28.921 10.985 -33.076 1.00 69.69 293 GLU A CA 1
ATOM 2325 C C . GLU A 1 293 ? 28.784 12.503 -33.272 1.00 69.69 293 GLU A C 1
ATOM 2327 O O . GLU A 1 293 ? 28.264 12.944 -34.296 1.00 69.69 293 GLU A O 1
ATOM 2332 N 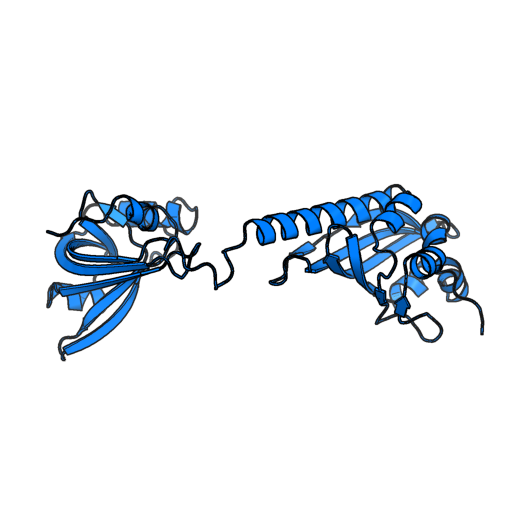N . ARG A 1 294 ? 29.219 13.296 -32.286 1.00 57.03 294 ARG A N 1
ATOM 2333 C CA . ARG A 1 294 ? 29.308 14.760 -32.403 1.00 57.03 294 ARG A CA 1
ATOM 2334 C C . ARG A 1 294 ? 30.672 15.191 -32.913 1.00 57.03 294 ARG A C 1
ATOM 2336 O O . ARG A 1 294 ? 31.670 14.601 -32.443 1.00 57.03 294 ARG A O 1
#

Organism: NCBI:txid1993

Radius of gyration: 29.13 Å; Cα contacts (8 Å, |Δi|>4): 561; chains: 1; bounding box: 62×34×74 Å

Sequence (294 aa):
MATIPDEARHLFEGRDFAHVATVNPNGSTQVSPVWIALDGDLVVFNTNEGLVKTKNLRNNPDVAISMISHANPYESLLIQGKVVEMTGEGAEEGIDALAKRYLGVDSFPFRRPGDVRVIVKIRPEKVHHRGKEEGVDTMPEHDDSAARLRQQTLELHRGHLRNLLDKNMEAWVDAFADDAVFELPFAPPNYPQRLVGKTAIWEYVKDYPKRIDLQGFAEVIEHPTTEPGVLVVEAQVEGRVIATGKPYRVRYVWVVTVEEGKIVKQRDYWNPLAVLEALGGEKNMRDTFNVEER

Secondary structure (DSSP, 8-state):
-PPPPGGGTHHHHSSPPEEEEEE-TTS-EEEEEE-EEEETTEEEEEEETTSHHHHHHHH--EEEEEEE-SS-TT-EEEEEEEEEEEE-TTHHHHHHHHHHHHHS-SS-TT--TT--EEEEEEEEEEEEEE---TT--SS----HHHHHHHHHHHHHHHHHHHHHHTT-HHHHHHTEEEEEEEE-TTPPTTS-SEEESHHHHHHHHTTHHHHEEEEEEEEEEEEE-SSTTEEEEEEEEEEEETTT--EEEEEEEEEEEEETTEEEEEEEEE-HHHHHHHHTSHHHHHTTTTPPP-

InterPro domains:
  IPR011576 Pyridoxamine 5'-phosphate oxidase, N-terminal [PF01243] (4-129)
  IPR012349 FMN-binding split barrel [G3DSA:2.30.110.10] (1-131)
  IPR019920 F420-binding domain, putative [TIGR03618] (8-128)
  IPR032710 NTF2-like domain superfamily [SSF54427] (153-280)
  IPR037401 SnoaL-like domain [PF12680] (161-265)
  IPR052019 F420H(2)-dependent biliverdin reductase/Heme oxygenase [PTHR35176] (3-131)

Nearest PDB structures (foldseek):
  1s5a-assembly1_A  TM=9.557E-01  e=1.369E-14  Bacillus subtilis
  3f7e-assembly1_B  TM=8.738E-01  e=1.053E-12  Mycolicibacterium smegmatis
  5bvb-assembly1_A  TM=9.331E-01  e=4.285E-11  synthetic construct
  1rfe-assembly1_A  TM=7.195E-01  e=7.188E-07  Mycobacterium tuberculosis H37Rv
  3grd-assembly1_B  TM=8.070E-01  e=8.668E-06  Bacillus cereus ATCC 10987

Foldseek 3Di:
DDFDDPLRQVLQQAQWKKKKWFAAPVRDIDIDIFRWHDDDRWIKTKDFCPDRRNVRCVVFQWMWMKIADPQHRQWIKIFTWGFPDKDLVCRQVVVLVSCCRNVVHNHDPPDDPPTRMIMTIIRTPDMDTPHDDPPCPPDDHSDPVLVVLLVLLVVLVVVLVVCVLVLVLVVNLVLADQQAKEAECQDDPQDDRIDTGSVRVCLQANCQCVFWNWNDKPPWDWDQDPRSQWIWIWIWTWTAGPVPRAIQTWIWIKIFGDDPSHTRYIYIDTDPVSLCVRLVHDVSVCVNRVGDDD

pLDDT: mean 91.77, std 11.18, range [38.56, 98.69]